Protein AF-A0AAP2N7P4-F1 (afdb_monomer)

Organism: Phocaeicola vulgatus (NCBI:txid821)

pLDDT: mean 73.34, std 26.52, range [20.22, 98.19]

Foldseek 3Di:
DPDPVVVLVVLLVVLQCCCCVPPVVPVPQQDGEDEAEDDPPDPCQLQWAWAFAPDPRRHTYTYHHDADPDSVLSSLLSNLSSQLSVCCCVQVNVPVVSLVLLLVLLVVLCVVPPVVVVDPSVLVSNVLSVLLSSLLSLLVVCVVPVVSSLVNLLVNCVSDDLQLLAFLLSCLSVLLSCLLNVHDSPSPDDPPVSNVLSNVLNCLCCVPHVRPPVCSSVNSNSSSNVSSVSVVVCVVCVVSHPDDPPPPPSPNHHDRPPPDDDDDDDDDDDDDDDDDDDDDDDDDDDDDDDDDDDDDDDDDDDDDDDDDDDDDDDDDDDDDDDDD

Sequence (324 aa):
MSIDIETYRLKAQEAIEYVFVKEYHNSLGIPMPIVKMLLPDDANYSTGQYYITIDKTWQIHLNFGKLPISYHEFQNEVKVLTRHEIEHYMCCPFDVITHFRMLKRIRDVYYKHFSHLGINIKYACGAISNQAADIIVDTKNYYRHSKETLKSEIDWIKIGANISACPRHCKLMFLTKEAIWKEDLGINETDPEFLKIVHQLADSFTKNGIEDKSSFLDKVEEYAEIFFKLYVEDQKNPQQSSQQGSQQQSGQQGSQQQSGQQGPQQQSGQQGSQQQSGQQGSQQQSGQQGPQQQSGQQGSQQQSGQQGSQQQSGQQGPQQQSGQ

Radius of gyration: 29.72 Å; Cα contacts (8 Å, |Δi|>4): 295; chains: 1; bounding box: 75×78×82 Å

Solvent-accessible surface area (backbone atoms only — not comparable to full-atom values): 20338 Å² total; per-residue (Å²): 132,84,79,62,62,66,60,53,51,52,43,41,49,56,24,46,52,46,45,41,64,74,74,41,68,81,59,81,87,67,58,76,68,46,77,42,80,49,49,90,86,41,95,45,17,80,67,30,52,56,45,56,45,84,63,99,68,53,42,36,36,42,32,42,24,74,75,64,93,46,68,69,59,42,27,51,49,42,34,47,54,49,51,46,60,51,28,44,56,69,64,51,43,63,44,72,64,55,44,50,49,42,38,47,42,37,47,51,52,35,62,76,76,47,55,90,69,73,67,65,53,86,64,49,31,56,54,57,48,47,45,53,46,46,46,39,36,50,50,56,46,27,77,75,39,43,73,61,40,52,51,48,51,35,52,49,52,67,58,47,68,70,56,64,55,44,41,66,45,75,37,45,53,57,51,24,44,28,58,65,69,74,49,89,64,80,54,80,84,79,57,66,70,60,51,51,52,34,46,53,51,26,49,61,48,45,70,78,42,61,78,40,72,88,51,46,60,58,48,40,37,53,50,44,52,53,38,52,53,38,45,57,51,43,69,73,42,50,86,75,34,76,68,77,72,87,57,76,81,86,74,84,61,59,78,66,70,80,79,74,89,81,83,80,86,84,84,87,82,85,87,84,82,91,86,83,89,84,82,90,82,84,90,84,83,89,81,91,84,86,81,89,84,86,91,85,84,90,87,80,90,86,89,87,84,83,87,83,85,92,82,90,83,94,84,87,88,83,89,86,86,88,89,134

Mean predicted aligned error: 14.67 Å

Secondary structure (DSSP, 8-state):
----HHHHHHHHHHHHHHIIIII-TT-TTPPPPEEEEPPTTSTTTTT-EEEEE-SSS-EEEEEE-SPPS-HHHHHHHHHHHHHHHHHHHHTS---HHHHHHHHHHHHHHIIIIIGGG---HHHHHHHHHHHHHHHHHHHHHHHHHHHHHHHHHHHHHHHSS-GGGS-HHHHHHHHHHHHHHTS--S-----HHHHHHHHHHHHHHHTT-TT-GGGHHHHHHHHHHHHHHHHHHHHH-HHHH-SSTTS-STTSS------PPP--------------------------------------------------------------

Structure (mmCIF, N/CA/C/O backbone):
data_AF-A0AAP2N7P4-F1
#
_entry.id   AF-A0AAP2N7P4-F1
#
loop_
_atom_site.group_PDB
_atom_site.id
_atom_site.type_symbol
_atom_site.label_atom_id
_atom_site.label_alt_id
_atom_site.label_comp_id
_atom_site.label_asym_id
_atom_site.label_entity_id
_atom_site.label_seq_id
_atom_site.pdbx_PDB_ins_code
_atom_site.Cartn_x
_atom_site.Cartn_y
_atom_site.Cartn_z
_atom_site.occupancy
_atom_site.B_iso_or_equiv
_atom_site.auth_seq_id
_atom_site.auth_comp_id
_atom_site.auth_asym_id
_atom_site.auth_atom_id
_atom_site.pdbx_PDB_model_num
ATOM 1 N N . MET A 1 1 ? -1.996 -9.503 33.125 1.00 50.19 1 MET A N 1
ATOM 2 C CA . MET A 1 1 ? -3.267 -8.797 32.866 1.00 50.19 1 MET A CA 1
ATOM 3 C C . MET A 1 1 ? -3.939 -9.502 31.709 1.00 50.19 1 MET A C 1
ATOM 5 O O . MET A 1 1 ? -3.286 -9.676 30.689 1.00 50.19 1 MET A O 1
ATOM 9 N N . SER A 1 2 ? -5.170 -9.980 31.882 1.00 66.06 2 SER A N 1
ATOM 10 C CA . SER A 1 2 ? -5.965 -10.473 30.756 1.00 66.06 2 SER A CA 1
ATOM 11 C C . SER A 1 2 ? -6.324 -9.282 29.871 1.00 66.06 2 SER A C 1
ATOM 13 O O . SER A 1 2 ? -6.860 -8.297 30.374 1.00 66.06 2 SER A O 1
ATOM 15 N N . ILE A 1 3 ? -5.985 -9.350 28.587 1.00 74.94 3 ILE A N 1
ATOM 16 C CA . ILE A 1 3 ? -6.403 -8.348 27.604 1.00 74.94 3 ILE A CA 1
ATOM 17 C C . ILE A 1 3 ? -7.929 -8.422 27.490 1.00 74.94 3 ILE A C 1
ATOM 19 O O . ILE A 1 3 ? -8.477 -9.506 27.291 1.00 74.94 3 ILE A O 1
ATOM 23 N N . ASP A 1 4 ? -8.613 -7.289 27.638 1.00 86.38 4 ASP A N 1
ATOM 24 C CA . ASP A 1 4 ? -10.068 -7.207 27.500 1.00 86.38 4 ASP A CA 1
ATOM 25 C C . ASP A 1 4 ? -10.462 -7.094 26.021 1.00 86.38 4 ASP A C 1
ATOM 27 O O . ASP A 1 4 ? -10.653 -6.008 25.472 1.00 86.38 4 ASP A O 1
ATOM 31 N N . ILE A 1 5 ? -10.537 -8.252 25.366 1.00 87.06 5 ILE A N 1
ATOM 32 C CA . ILE A 1 5 ? -10.828 -8.389 23.933 1.00 87.06 5 ILE A CA 1
ATOM 33 C C . ILE A 1 5 ? -12.161 -7.725 23.553 1.00 87.06 5 ILE A C 1
ATOM 35 O O . ILE A 1 5 ? -12.268 -7.158 22.463 1.00 87.06 5 ILE A O 1
ATOM 39 N N . GLU A 1 6 ? -13.165 -7.760 24.434 1.00 89.25 6 GLU A N 1
ATOM 40 C CA . GLU A 1 6 ? -14.474 -7.153 24.169 1.00 89.25 6 GLU A CA 1
ATOM 41 C C . GLU A 1 6 ? -14.371 -5.632 24.093 1.00 89.25 6 GLU A C 1
ATOM 43 O O . GLU A 1 6 ? -14.885 -5.024 23.151 1.00 89.25 6 GLU A O 1
ATOM 48 N N . THR A 1 7 ? -13.630 -5.014 25.017 1.00 91.88 7 THR A N 1
ATOM 49 C CA . THR A 1 7 ? -13.388 -3.569 24.966 1.00 91.88 7 THR A CA 1
ATOM 50 C C . THR A 1 7 ? -12.631 -3.173 23.698 1.00 91.88 7 THR A C 1
ATOM 52 O O . THR A 1 7 ? -13.022 -2.202 23.049 1.00 91.88 7 THR A O 1
ATOM 55 N N . TYR A 1 8 ? -11.613 -3.930 23.268 1.00 92.25 8 TYR A N 1
ATOM 56 C CA . TYR A 1 8 ? -10.954 -3.661 21.979 1.00 92.25 8 TYR A CA 1
ATOM 57 C C . TYR A 1 8 ? -11.926 -3.783 20.802 1.00 92.25 8 TYR A C 1
ATOM 59 O O . TYR A 1 8 ? -11.904 -2.943 19.905 1.00 92.25 8 TYR A O 1
ATOM 67 N N . ARG A 1 9 ? -12.824 -4.777 20.798 1.00 92.00 9 ARG A N 1
ATOM 68 C CA . ARG A 1 9 ? -13.816 -4.922 19.723 1.00 92.00 9 ARG A CA 1
ATOM 69 C C . ARG A 1 9 ? -14.757 -3.718 19.652 1.00 92.00 9 ARG A C 1
ATOM 71 O O . ARG A 1 9 ? -14.963 -3.187 18.563 1.00 92.00 9 ARG A O 1
ATOM 78 N N . LEU A 1 10 ? -15.266 -3.253 20.794 1.00 94.00 10 LEU A N 1
ATOM 79 C CA . LEU A 1 10 ? -16.107 -2.053 20.866 1.00 94.00 10 LEU A CA 1
ATOM 80 C C . LEU A 1 10 ? -15.348 -0.808 20.395 1.00 94.00 10 LEU A C 1
ATOM 82 O O . LEU A 1 10 ? -15.856 -0.033 19.589 1.00 94.00 10 LEU A O 1
ATOM 86 N N . LYS A 1 11 ? -14.095 -0.642 20.830 1.00 95.31 11 LYS A N 1
ATOM 87 C CA . LYS A 1 11 ? -13.252 0.488 20.421 1.00 95.31 11 LYS A CA 1
ATOM 88 C C . LYS A 1 11 ? -12.964 0.490 18.921 1.00 95.31 11 LYS A C 1
ATOM 90 O O . LYS A 1 11 ? -12.933 1.569 18.326 1.00 95.31 11 LYS A O 1
ATOM 95 N N . ALA A 1 12 ? -12.804 -0.686 18.310 1.00 95.06 12 ALA A N 1
ATOM 96 C CA . ALA A 1 12 ? -12.664 -0.815 16.864 1.00 95.06 12 ALA A CA 1
ATOM 97 C C . ALA A 1 12 ? -13.946 -0.394 16.132 1.00 95.06 12 ALA A C 1
ATOM 99 O O . ALA A 1 12 ? -13.875 0.371 15.175 1.00 95.06 12 ALA A O 1
ATOM 100 N N . GLN A 1 13 ? -15.114 -0.838 16.609 1.00 94.88 13 GLN A N 1
ATOM 101 C CA . GLN A 1 13 ? -16.409 -0.452 16.037 1.00 94.88 13 GLN A CA 1
ATOM 102 C C . GLN A 1 13 ? -16.635 1.062 16.117 1.00 94.88 13 GLN A C 1
ATOM 104 O O . GLN A 1 13 ? -16.909 1.681 15.095 1.00 94.88 13 GLN A O 1
ATOM 109 N N . GLU A 1 14 ? -16.408 1.678 17.283 1.00 95.88 14 GLU A N 1
ATOM 110 C CA . GLU A 1 14 ? -16.491 3.138 17.455 1.00 95.88 14 GLU A CA 1
ATOM 111 C C . GLU A 1 14 ? -15.578 3.890 16.468 1.00 95.88 14 GLU A C 1
ATOM 113 O O . GLU A 1 14 ? -15.956 4.921 15.908 1.00 95.88 14 GLU A O 1
ATOM 118 N N . ALA A 1 15 ? -14.357 3.388 16.254 1.00 95.94 15 ALA A N 1
ATOM 119 C CA . ALA A 1 15 ? -13.389 3.987 15.341 1.00 95.94 15 ALA A CA 1
ATOM 120 C C . ALA A 1 15 ? -13.823 3.868 13.870 1.00 95.94 15 ALA A C 1
ATOM 122 O O . ALA A 1 15 ? -13.727 4.846 13.129 1.00 95.94 15 ALA A O 1
ATOM 123 N N . ILE A 1 16 ? -14.337 2.704 13.464 1.00 94.94 16 ILE A N 1
ATOM 124 C CA . ILE A 1 16 ? -14.884 2.469 12.122 1.00 94.94 16 ILE A CA 1
ATOM 125 C C . ILE A 1 16 ? -16.088 3.379 11.871 1.00 94.94 16 ILE A C 1
ATOM 127 O O . ILE A 1 16 ? -16.123 4.098 10.872 1.00 94.94 16 ILE A O 1
ATOM 131 N N . GLU A 1 17 ? -17.053 3.396 12.792 1.00 93.88 17 GLU A N 1
ATOM 132 C CA . GLU A 1 17 ? -18.245 4.240 12.695 1.00 93.88 17 GLU A CA 1
ATOM 133 C C . GLU A 1 17 ? -17.873 5.717 12.593 1.00 93.88 17 GLU A C 1
ATOM 135 O O . GLU A 1 17 ? -18.434 6.440 11.769 1.00 93.88 17 GLU A O 1
ATOM 140 N N . TYR A 1 18 ? -16.884 6.166 13.371 1.00 94.81 18 TYR A N 1
ATOM 141 C CA . TYR A 1 18 ? -16.370 7.526 13.276 1.00 94.81 18 TYR A CA 1
ATOM 142 C C . TYR A 1 18 ? -15.882 7.852 11.858 1.00 94.81 18 TYR A C 1
ATOM 144 O O . TYR A 1 18 ? -16.286 8.878 11.310 1.00 94.81 18 TYR A O 1
ATOM 152 N N . VAL A 1 19 ? -15.059 6.992 11.245 1.00 93.75 19 VAL A N 1
ATOM 153 C CA . VAL A 1 19 ? -14.534 7.216 9.885 1.00 93.75 19 VAL A CA 1
ATOM 154 C C . VAL A 1 19 ? -15.679 7.304 8.876 1.00 93.75 19 VAL A C 1
ATOM 156 O O . VAL A 1 19 ? -15.781 8.286 8.139 1.00 93.75 19 VAL A O 1
ATOM 159 N N . PHE A 1 20 ? -16.602 6.342 8.885 1.00 91.69 20 PHE A N 1
ATOM 160 C CA . PHE A 1 20 ? -17.727 6.340 7.946 1.00 91.69 20 PHE A CA 1
ATOM 161 C C . PHE A 1 20 ? -18.655 7.544 8.141 1.00 91.69 20 PHE A C 1
ATOM 163 O O . PHE A 1 20 ?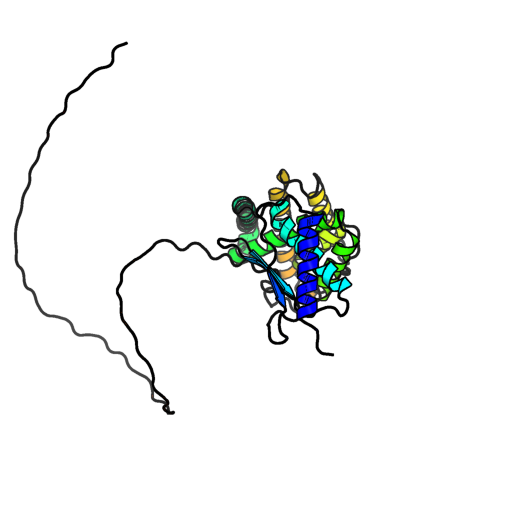 -19.009 8.208 7.173 1.00 91.69 20 PHE A O 1
ATOM 170 N N . VAL A 1 21 ? -19.025 7.877 9.377 1.00 90.50 21 VAL A N 1
ATOM 171 C CA . VAL A 1 21 ? -20.012 8.933 9.658 1.00 90.50 21 VAL A CA 1
ATOM 172 C C . VAL A 1 21 ? -19.420 10.337 9.555 1.00 90.50 21 VAL A C 1
ATOM 174 O O . VAL A 1 21 ? -20.131 11.272 9.193 1.00 90.50 21 VAL A O 1
ATOM 177 N N . LYS A 1 22 ? -18.147 10.536 9.910 1.00 91.38 22 LYS A N 1
ATOM 178 C CA . LYS A 1 22 ? -17.541 11.878 9.948 1.00 91.38 22 LYS A CA 1
ATOM 179 C C . LYS A 1 22 ? -16.740 12.208 8.702 1.00 91.38 22 LYS A C 1
ATOM 181 O O . LYS A 1 22 ? -16.737 13.365 8.291 1.00 91.38 22 LYS A O 1
ATOM 186 N N . GLU A 1 23 ? -16.095 11.223 8.089 1.00 90.75 23 GLU A N 1
ATOM 187 C CA . GLU A 1 23 ? -15.143 11.461 7.000 1.00 90.75 23 GLU A CA 1
ATOM 188 C C . GLU A 1 23 ? -15.672 10.980 5.644 1.00 90.75 23 GLU A C 1
ATOM 190 O O . GLU A 1 23 ? -15.373 11.610 4.631 1.00 90.75 23 GLU A O 1
ATOM 195 N N . TYR A 1 24 ? -16.508 9.933 5.628 1.00 87.19 24 TYR A N 1
ATOM 196 C CA . TYR A 1 24 ? -17.011 9.274 4.411 1.00 87.19 24 TYR A CA 1
ATOM 197 C C . TYR A 1 24 ? -18.546 9.154 4.371 1.00 87.19 24 TYR A C 1
ATOM 199 O O . TYR A 1 24 ? -19.100 8.207 3.818 1.00 87.19 24 TYR A O 1
ATOM 207 N N . HIS A 1 25 ? -19.253 10.140 4.931 1.00 76.19 25 HIS A N 1
ATOM 208 C CA . HIS A 1 25 ? -20.703 10.120 5.191 1.00 76.19 25 HIS A CA 1
ATOM 209 C C . HIS A 1 25 ? -21.612 9.872 3.971 1.00 76.19 25 HIS A C 1
ATOM 211 O O . HIS A 1 25 ? -22.779 9.536 4.148 1.00 76.19 25 HIS A O 1
ATOM 217 N N . ASN A 1 26 ? -21.092 10.002 2.746 1.00 73.19 26 ASN A N 1
ATOM 218 C CA . ASN A 1 26 ? -21.824 9.770 1.495 1.00 73.19 26 ASN A CA 1
ATOM 219 C C . ASN A 1 26 ? -21.300 8.569 0.685 1.00 73.19 26 ASN A C 1
ATOM 221 O O . ASN A 1 26 ? -21.686 8.398 -0.472 1.00 73.19 26 ASN A O 1
ATOM 225 N N . SER A 1 27 ? -20.429 7.737 1.257 1.00 76.38 27 SER A N 1
ATOM 226 C CA . SER A 1 27 ? -19.854 6.566 0.584 1.00 76.38 27 SER A CA 1
ATOM 227 C C . SER A 1 27 ? -20.824 5.379 0.579 1.00 76.38 27 SER A C 1
ATOM 229 O O . SER A 1 27 ? -20.591 4.344 1.203 1.00 76.38 27 SER A O 1
ATOM 231 N N . LEU A 1 28 ? -21.949 5.542 -0.122 1.00 67.31 28 LEU A N 1
ATOM 232 C CA . LEU A 1 28 ? -22.953 4.494 -0.299 1.00 67.31 28 LEU A CA 1
ATOM 233 C C . LEU A 1 28 ? -22.342 3.300 -1.049 1.00 67.31 28 LEU A C 1
ATOM 235 O O . LEU A 1 28 ? -21.831 3.450 -2.155 1.00 67.31 28 LEU A O 1
ATOM 239 N N . GLY A 1 29 ? -22.431 2.108 -0.454 1.00 77.12 29 GLY A N 1
ATOM 240 C CA . GLY A 1 29 ? -22.025 0.849 -1.087 1.00 77.12 29 GLY A CA 1
ATOM 241 C C . GLY A 1 29 ? -20.641 0.321 -0.702 1.00 77.12 29 GLY A C 1
ATOM 242 O O . GLY A 1 29 ? -20.309 -0.782 -1.126 1.00 77.12 29 GLY A O 1
ATOM 243 N N . ILE A 1 30 ? -19.863 1.038 0.118 1.00 83.75 30 ILE A N 1
ATOM 244 C CA . ILE A 1 30 ? -18.641 0.482 0.723 1.00 83.75 30 ILE A CA 1
ATOM 245 C C . ILE A 1 30 ? -19.040 -0.296 1.988 1.00 83.75 30 ILE A C 1
ATOM 247 O O . ILE A 1 30 ? -19.681 0.288 2.868 1.00 83.75 30 ILE A O 1
ATOM 251 N N . PRO A 1 31 ? -18.710 -1.594 2.105 1.00 86.50 31 PRO A N 1
ATOM 252 C CA . PRO A 1 31 ? -19.071 -2.370 3.283 1.00 86.50 31 PRO A CA 1
ATOM 253 C C . PRO A 1 31 ? -18.263 -1.925 4.501 1.00 86.50 31 PRO A C 1
ATOM 255 O O . PRO A 1 31 ? -17.073 -1.625 4.405 1.00 86.50 31 PRO A O 1
ATOM 258 N N . MET A 1 32 ? -18.903 -1.921 5.672 1.00 89.75 32 MET A N 1
ATOM 259 C CA . MET A 1 32 ? -18.182 -1.685 6.921 1.00 89.75 32 MET A CA 1
ATOM 260 C C . MET A 1 32 ? -17.187 -2.826 7.175 1.00 89.75 32 MET A C 1
ATOM 262 O O . MET A 1 32 ? -17.551 -3.990 6.985 1.00 89.75 32 MET A O 1
ATOM 266 N N . PRO A 1 33 ? -15.962 -2.529 7.636 1.00 91.31 33 PRO A N 1
ATOM 267 C CA . PRO A 1 33 ? -14.987 -3.550 7.981 1.00 91.31 33 PRO A CA 1
ATOM 268 C C . PRO A 1 33 ? -15.486 -4.555 9.020 1.00 91.31 33 PRO A C 1
ATOM 270 O O . PRO A 1 33 ? -16.053 -4.190 10.051 1.00 91.31 33 PRO A O 1
ATOM 273 N N . ILE A 1 34 ? -15.200 -5.834 8.779 1.00 91.31 34 ILE A N 1
ATOM 274 C CA . ILE A 1 34 ? -15.349 -6.893 9.777 1.00 91.31 34 ILE A CA 1
ATOM 275 C C . ILE A 1 34 ? -14.046 -6.984 10.563 1.00 91.31 34 ILE A C 1
ATOM 277 O O . ILE A 1 34 ? -12.985 -7.239 9.994 1.00 91.31 34 ILE A O 1
ATOM 281 N N . VAL A 1 35 ? -14.138 -6.812 11.880 1.00 91.75 35 VAL A N 1
ATOM 282 C CA . VAL A 1 35 ? -12.985 -6.859 12.782 1.00 91.75 35 VAL A CA 1
ATOM 283 C C . VAL A 1 35 ? -12.867 -8.236 13.425 1.00 91.75 35 VAL A C 1
ATOM 285 O O . VAL A 1 35 ? -13.802 -8.701 14.083 1.00 91.75 35 VAL A O 1
ATOM 288 N N . LYS A 1 36 ? -11.696 -8.866 13.298 1.00 91.31 36 LYS A N 1
ATOM 289 C CA . LYS A 1 36 ? -11.348 -10.097 14.019 1.00 91.31 36 LYS A CA 1
ATOM 290 C C . LYS A 1 36 ? -10.159 -9.832 14.938 1.00 91.31 36 LYS A C 1
ATOM 292 O O . LYS A 1 36 ? -9.163 -9.268 14.508 1.00 91.31 36 LYS A O 1
ATOM 297 N N . MET A 1 37 ? -10.243 -10.285 16.184 1.00 90.25 37 MET A N 1
ATOM 298 C CA . MET A 1 37 ? -9.084 -10.335 17.079 1.00 90.25 37 MET A CA 1
ATOM 299 C C . MET A 1 37 ? -8.466 -11.725 16.955 1.00 90.25 37 MET A C 1
ATOM 301 O O . MET A 1 37 ? -9.160 -12.721 17.173 1.00 90.25 37 MET A O 1
ATOM 305 N N . LEU A 1 38 ? -7.209 -11.788 16.529 1.00 87.00 38 LEU A N 1
ATOM 306 C CA . LEU A 1 38 ? -6.469 -13.031 16.362 1.00 87.00 38 LEU A CA 1
ATOM 307 C C . LEU A 1 38 ? -6.001 -13.552 17.720 1.00 87.00 38 LEU A C 1
ATOM 309 O O . LEU A 1 38 ? -5.678 -12.786 18.631 1.00 87.00 38 LEU A O 1
ATOM 313 N N . LEU A 1 39 ? -5.961 -14.870 17.841 1.00 86.38 39 LEU A N 1
ATOM 314 C CA . LEU A 1 39 ? -5.467 -15.561 19.020 1.00 86.38 39 LEU A CA 1
ATOM 315 C C . LEU A 1 39 ? -3.964 -15.853 18.879 1.00 86.38 39 LEU A C 1
ATOM 317 O O . LEU A 1 39 ? -3.459 -15.891 17.759 1.00 86.38 39 LEU A O 1
ATOM 321 N N . PRO A 1 40 ? -3.219 -16.064 19.982 1.00 84.44 40 PRO A N 1
ATOM 322 C CA . PRO A 1 40 ? -1.771 -16.304 19.931 1.00 84.44 40 PRO A CA 1
ATOM 323 C C . PRO A 1 40 ? -1.315 -17.484 19.059 1.00 84.44 40 PRO A C 1
ATOM 325 O O . PRO A 1 40 ? -0.152 -17.534 18.666 1.00 84.44 40 PRO A O 1
ATOM 328 N N . ASP A 1 41 ? -2.207 -18.435 18.794 1.00 86.00 41 ASP A N 1
ATOM 329 C CA . ASP A 1 41 ? -2.017 -19.606 17.939 1.00 86.00 41 ASP A CA 1
ATOM 330 C C . ASP A 1 41 ? -2.325 -19.350 16.453 1.00 86.00 41 ASP A C 1
ATOM 332 O O . ASP A 1 41 ? -1.961 -20.166 15.604 1.00 86.00 41 ASP A O 1
ATOM 336 N N . ASP A 1 42 ? -2.934 -18.212 16.105 1.00 85.06 42 ASP A N 1
ATOM 337 C CA . ASP A 1 42 ? -3.137 -17.817 14.713 1.00 85.06 42 ASP A CA 1
ATOM 338 C C . ASP A 1 42 ? -1.794 -17.452 14.049 1.00 85.06 42 ASP A C 1
ATOM 340 O O . ASP A 1 42 ? -0.990 -16.681 14.580 1.00 85.06 42 ASP A O 1
ATOM 344 N N . ALA A 1 43 ? -1.579 -17.928 12.818 1.00 81.50 43 ALA A N 1
ATOM 345 C CA . ALA A 1 43 ? -0.328 -17.729 12.071 1.00 81.50 43 ALA A CA 1
ATOM 346 C C . ALA A 1 43 ? 0.084 -16.250 11.910 1.00 81.50 43 ALA A C 1
ATOM 348 O O . ALA A 1 43 ? 1.271 -15.932 11.881 1.00 81.50 43 ALA A O 1
ATOM 349 N N . ASN A 1 44 ? -0.898 -15.347 11.843 1.00 82.19 44 ASN A N 1
ATOM 350 C CA . ASN A 1 44 ? -0.695 -13.909 11.655 1.00 82.19 44 ASN A CA 1
ATOM 351 C C . ASN A 1 44 ? -0.840 -13.108 12.961 1.00 82.19 44 ASN A C 1
ATOM 353 O O . ASN A 1 44 ? -0.963 -11.888 12.918 1.00 82.19 44 ASN A O 1
ATOM 357 N N . TYR A 1 45 ? -0.817 -13.750 14.137 1.00 82.88 45 TYR A N 1
ATOM 358 C CA . TYR A 1 45 ? -0.982 -13.057 15.422 1.00 82.88 45 TYR A CA 1
ATOM 359 C C . TYR A 1 45 ? 0.054 -11.951 15.657 1.00 82.88 45 TYR A C 1
ATOM 361 O O . TYR A 1 45 ? -0.238 -10.938 16.285 1.00 82.88 45 TYR A O 1
ATOM 369 N N . SER A 1 46 ? 1.281 -12.111 15.160 1.00 79.19 46 SER A N 1
ATOM 370 C CA . SER A 1 46 ? 2.314 -11.088 15.364 1.00 79.19 46 SER A CA 1
ATOM 371 C C . SER A 1 46 ? 2.149 -9.869 14.459 1.00 79.19 46 SER A C 1
ATOM 373 O O . SER A 1 46 ? 2.564 -8.790 14.867 1.00 79.19 46 SER A O 1
ATOM 375 N N . THR A 1 47 ? 1.557 -10.033 13.274 1.00 75.94 47 THR A N 1
ATOM 376 C CA . THR A 1 47 ? 1.534 -9.008 12.218 1.00 75.94 47 THR A CA 1
ATOM 377 C C . THR A 1 47 ? 0.148 -8.440 11.929 1.00 75.94 47 THR A C 1
ATOM 379 O O . THR A 1 47 ? 0.040 -7.388 11.311 1.00 75.94 47 THR A O 1
ATOM 382 N N . GLY A 1 48 ? -0.914 -9.132 12.347 1.00 82.12 48 GLY A N 1
ATOM 383 C CA . GLY A 1 48 ? -2.263 -8.871 11.856 1.00 82.12 48 GLY A CA 1
ATOM 384 C C . GLY A 1 48 ? -2.435 -9.276 10.388 1.00 82.12 48 GLY A C 1
ATOM 385 O O . GLY A 1 48 ? -1.525 -9.820 9.753 1.00 82.12 48 GLY A O 1
ATOM 386 N N . GLN A 1 49 ? -3.634 -9.048 9.856 1.00 81.94 49 GLN A N 1
ATOM 387 C CA . GLN A 1 49 ? -3.958 -9.252 8.446 1.00 81.94 49 GLN A CA 1
ATOM 388 C C . GLN A 1 49 ? -5.105 -8.324 8.024 1.00 81.94 49 GLN A C 1
ATOM 390 O O . GLN A 1 49 ? -6.211 -8.421 8.554 1.00 81.94 49 GLN A O 1
ATOM 395 N N . TYR A 1 50 ? -4.855 -7.476 7.031 1.00 83.88 50 TYR A N 1
ATOM 396 C CA . TYR A 1 50 ? -5.811 -6.492 6.516 1.00 83.88 50 TYR A CA 1
ATOM 397 C C . TYR A 1 50 ? -5.988 -6.742 5.019 1.00 83.88 50 TYR A C 1
ATOM 399 O O . TYR A 1 50 ? -4.992 -6.889 4.305 1.00 83.88 50 TYR A O 1
ATOM 407 N N . TYR A 1 51 ? -7.224 -6.981 4.579 1.00 77.56 51 TYR A N 1
ATOM 408 C CA . TYR A 1 51 ? -7.500 -7.344 3.188 1.00 77.56 51 TYR A CA 1
ATOM 409 C C . TYR A 1 51 ? -8.973 -7.196 2.810 1.00 77.56 51 TYR A C 1
ATOM 411 O O . TYR A 1 51 ? -9.871 -7.219 3.653 1.00 77.56 51 TYR A O 1
ATOM 419 N N . ILE A 1 52 ? -9.209 -7.159 1.501 1.00 78.62 52 ILE A N 1
ATOM 420 C CA . ILE A 1 52 ? -10.531 -7.192 0.881 1.00 78.62 52 ILE A CA 1
ATOM 421 C C . ILE A 1 52 ? -10.758 -8.559 0.232 1.00 78.62 52 ILE A C 1
ATOM 423 O O . ILE A 1 52 ? -9.918 -9.050 -0.528 1.00 78.62 52 ILE A O 1
ATOM 427 N N . THR A 1 53 ? -11.911 -9.176 0.493 1.00 78.44 53 THR A N 1
ATOM 428 C CA . THR A 1 53 ? -12.337 -10.385 -0.224 1.00 78.44 53 THR A CA 1
ATOM 429 C C . THR A 1 53 ? -13.027 -10.013 -1.529 1.00 78.44 53 THR A C 1
ATOM 431 O O . THR A 1 53 ? -14.061 -9.359 -1.536 1.00 78.44 53 THR A O 1
ATOM 434 N N . ILE A 1 54 ? -12.481 -10.458 -2.662 1.00 66.19 54 ILE A N 1
ATOM 435 C CA . ILE A 1 54 ? -13.090 -10.242 -3.982 1.00 66.19 54 ILE A CA 1
ATOM 436 C C . ILE A 1 54 ? -14.105 -11.363 -4.239 1.00 66.19 54 ILE A C 1
ATOM 438 O O . ILE A 1 54 ? -13.854 -12.293 -5.004 1.00 66.19 54 ILE A O 1
ATOM 442 N N . ASP A 1 55 ? -15.237 -11.314 -3.540 1.00 67.31 55 ASP A N 1
ATOM 443 C CA . ASP A 1 55 ? -16.371 -12.213 -3.759 1.00 67.31 55 ASP A CA 1
ATOM 444 C C . ASP A 1 55 ? -17.639 -11.429 -4.158 1.00 67.31 55 ASP A C 1
ATOM 446 O O . ASP A 1 55 ? -17.559 -10.413 -4.850 1.00 67.31 55 ASP A O 1
ATOM 450 N N . LYS A 1 56 ? -18.834 -11.899 -3.781 1.00 58.47 56 LYS A N 1
ATOM 451 C CA . LYS A 1 56 ? -20.092 -11.188 -4.059 1.00 58.47 56 LYS A CA 1
ATOM 452 C C . LYS A 1 56 ? -20.239 -9.875 -3.283 1.00 58.47 56 LYS A C 1
ATOM 454 O O . LYS A 1 56 ? -21.085 -9.071 -3.659 1.00 58.47 56 LYS A O 1
ATOM 459 N N . THR A 1 57 ? -19.483 -9.686 -2.204 1.00 64.88 57 THR A N 1
ATOM 460 C CA . THR A 1 57 ? -19.714 -8.618 -1.222 1.00 64.88 57 THR A CA 1
ATOM 461 C C . THR A 1 57 ? -18.574 -7.624 -1.093 1.00 64.88 57 THR A C 1
ATOM 463 O O . THR A 1 57 ? -18.815 -6.549 -0.552 1.00 64.88 57 THR A O 1
ATOM 466 N N . TRP A 1 58 ? -17.383 -7.933 -1.626 1.00 74.94 58 TRP A N 1
ATOM 467 C CA . TRP A 1 58 ? -16.227 -7.032 -1.554 1.00 74.94 58 TRP A CA 1
ATOM 468 C C . TRP A 1 58 ? -15.955 -6.615 -0.107 1.00 74.94 58 TRP A C 1
ATOM 470 O O . TRP A 1 58 ? -15.912 -5.443 0.233 1.00 74.94 58 TRP A O 1
ATOM 480 N N . GLN A 1 59 ? -15.877 -7.589 0.796 1.00 87.56 59 GLN A N 1
ATOM 481 C CA . GLN A 1 59 ? -15.877 -7.315 2.228 1.00 87.56 59 GLN A CA 1
ATOM 482 C C . GLN A 1 59 ? -14.475 -6.925 2.711 1.00 87.56 59 GLN A C 1
ATOM 484 O O . GLN A 1 59 ? -13.499 -7.622 2.434 1.00 87.56 59 GLN A O 1
ATOM 489 N N . ILE A 1 60 ? -14.381 -5.832 3.474 1.00 88.19 60 ILE A N 1
ATOM 490 C CA . ILE A 1 60 ? -13.152 -5.413 4.164 1.00 88.19 60 ILE A CA 1
ATOM 491 C C . ILE A 1 60 ? -12.992 -6.239 5.446 1.00 88.19 60 ILE A C 1
ATOM 493 O O . ILE A 1 60 ? -13.933 -6.335 6.242 1.00 88.19 60 ILE A O 1
ATOM 497 N N . HIS A 1 61 ? -11.806 -6.800 5.667 1.00 89.81 61 HIS A N 1
ATOM 498 C CA . HIS A 1 61 ? -11.443 -7.552 6.865 1.00 89.81 61 HIS A CA 1
ATOM 499 C C . HIS A 1 61 ? -10.259 -6.895 7.568 1.00 89.81 61 HIS A C 1
ATOM 501 O O . HIS A 1 61 ? -9.197 -6.727 6.971 1.00 89.81 61 HIS A O 1
ATOM 507 N N . LEU A 1 62 ? -10.434 -6.577 8.854 1.00 90.88 62 LEU A N 1
ATOM 508 C CA . LEU A 1 62 ? -9.376 -6.064 9.717 1.00 90.88 62 LEU A CA 1
ATOM 509 C C . LEU A 1 62 ? -9.088 -7.062 10.839 1.00 90.88 62 LEU A C 1
ATOM 511 O O . LEU A 1 62 ? -9.797 -7.107 11.849 1.00 90.88 62 LEU A O 1
ATOM 515 N N . ASN A 1 63 ? -8.060 -7.888 10.655 1.00 89.62 63 ASN A N 1
ATOM 516 C CA . ASN A 1 63 ? -7.674 -8.897 11.632 1.00 89.62 63 ASN A CA 1
ATOM 517 C C . ASN A 1 63 ? -6.501 -8.386 12.471 1.00 89.62 63 ASN A C 1
ATOM 519 O O . ASN A 1 63 ? -5.361 -8.370 12.008 1.00 89.62 63 ASN A O 1
ATOM 523 N N . PHE A 1 64 ? -6.770 -8.004 13.714 1.00 88.62 64 PHE A N 1
ATOM 524 C CA . PHE A 1 64 ? -5.757 -7.485 14.624 1.00 88.62 64 PHE A CA 1
ATOM 525 C C . PHE A 1 64 ? -5.088 -8.612 15.400 1.00 88.62 64 PHE A C 1
ATOM 527 O O . PHE A 1 64 ? -5.754 -9.475 15.968 1.00 88.62 64 PHE A O 1
ATOM 534 N N . GLY A 1 65 ? -3.760 -8.588 15.403 1.00 86.75 65 GLY A N 1
ATOM 535 C CA . GLY A 1 65 ? -2.909 -9.509 16.142 1.00 86.75 65 GLY A CA 1
ATOM 536 C C . GLY A 1 65 ? -2.600 -9.013 17.553 1.00 86.75 65 GLY A C 1
ATOM 537 O O . GLY A 1 65 ? -3.492 -8.836 18.381 1.00 86.75 65 GLY A O 1
ATOM 538 N N . LYS A 1 66 ? -1.316 -8.765 17.827 1.00 85.06 66 LYS A N 1
ATOM 539 C CA . LYS A 1 66 ? -0.853 -8.113 19.057 1.00 85.06 66 LYS A CA 1
ATOM 540 C C . LYS A 1 66 ? -1.480 -6.725 19.192 1.00 85.06 66 LYS A C 1
ATOM 542 O O . LYS A 1 66 ? -1.212 -5.837 18.393 1.00 85.06 66 LYS A O 1
ATOM 547 N N . LEU A 1 67 ? -2.278 -6.548 20.239 1.00 85.06 67 LEU A N 1
ATOM 548 C CA . LEU A 1 67 ? -2.985 -5.299 20.508 1.00 85.06 67 LEU A CA 1
ATOM 549 C C . LEU A 1 67 ? -2.103 -4.331 21.318 1.00 85.06 67 LEU A C 1
ATOM 551 O O . LEU A 1 67 ? -1.441 -4.766 22.269 1.00 85.06 67 LEU A O 1
ATOM 555 N N . PRO A 1 68 ? -2.093 -3.025 20.990 1.00 83.62 68 PRO A N 1
ATOM 556 C CA . PRO A 1 68 ? -1.338 -2.032 21.746 1.00 83.62 68 PRO A CA 1
ATOM 557 C C . PRO A 1 68 ? -2.000 -1.787 23.101 1.00 83.62 68 PRO A C 1
ATOM 559 O O . PRO A 1 68 ? -3.219 -1.856 23.224 1.00 83.62 68 PRO A O 1
ATOM 562 N N . ILE A 1 69 ? -1.214 -1.449 24.125 1.00 84.50 69 ILE A N 1
ATOM 563 C CA . ILE A 1 69 ? -1.711 -1.273 25.505 1.00 84.50 69 ILE A CA 1
ATOM 564 C C . ILE A 1 69 ? -2.725 -0.119 25.601 1.00 84.50 69 ILE A C 1
ATOM 566 O O . ILE A 1 69 ? -3.656 -0.165 26.402 1.00 84.50 69 ILE A O 1
ATOM 570 N N . SER A 1 70 ? -2.551 0.925 24.790 1.00 90.81 70 SER A N 1
ATOM 571 C CA . SER A 1 70 ? -3.428 2.092 24.785 1.00 90.81 70 SER A CA 1
ATOM 572 C C . SER A 1 70 ? -4.613 1.900 23.841 1.00 90.81 70 SER A C 1
ATOM 574 O O . SER A 1 70 ? -4.443 1.779 22.628 1.00 90.81 70 SER A O 1
ATOM 576 N N . TYR A 1 71 ? -5.832 1.992 24.380 1.00 92.12 71 TYR A N 1
ATOM 577 C CA . TYR A 1 71 ? -7.049 2.020 23.563 1.00 92.12 71 TYR A CA 1
ATOM 578 C C . TYR A 1 71 ? -7.076 3.196 22.586 1.00 92.12 71 TYR A C 1
ATOM 580 O O . TYR A 1 71 ? -7.597 3.059 21.486 1.00 92.12 71 TYR A O 1
ATOM 588 N N . HIS A 1 72 ? -6.503 4.343 22.958 1.00 91.06 72 HIS A N 1
ATOM 589 C CA . HIS A 1 72 ? -6.445 5.495 22.062 1.00 91.06 72 HIS A CA 1
ATOM 590 C C . HIS A 1 72 ? -5.542 5.219 20.854 1.00 91.06 72 HIS A C 1
ATOM 592 O O . HIS A 1 72 ? -5.904 5.544 19.727 1.00 91.06 72 HIS A O 1
ATOM 598 N N . GLU A 1 73 ? -4.390 4.582 21.080 1.00 90.38 73 GLU A N 1
ATOM 599 C CA . GLU A 1 73 ? -3.494 4.193 19.989 1.00 90.38 73 GLU A CA 1
ATOM 600 C C . GLU A 1 73 ? -4.147 3.154 19.083 1.00 90.38 73 GLU A C 1
ATOM 602 O O . GLU A 1 73 ? -4.129 3.328 17.868 1.00 90.38 73 GLU A O 1
ATOM 607 N N . PHE A 1 74 ? -4.809 2.157 19.674 1.00 92.25 74 PHE A N 1
ATOM 608 C CA . PHE A 1 74 ? -5.577 1.166 18.928 1.00 92.25 74 PHE A CA 1
ATOM 609 C C . PHE A 1 74 ? -6.665 1.805 18.055 1.00 92.25 74 PHE A C 1
ATOM 611 O O . PHE A 1 74 ? -6.785 1.491 16.877 1.00 92.25 74 PHE A O 1
ATOM 618 N N . GLN A 1 75 ? -7.454 2.736 18.601 1.00 94.06 75 GLN A N 1
ATOM 619 C CA . GLN A 1 75 ? -8.497 3.412 17.825 1.00 94.06 75 GLN A CA 1
ATOM 620 C C . GLN A 1 75 ? -7.923 4.216 16.660 1.00 94.06 75 GLN A C 1
ATOM 622 O O . GLN A 1 75 ? -8.543 4.262 15.600 1.00 94.06 75 GLN A O 1
ATOM 627 N N . ASN A 1 76 ? -6.761 4.848 16.831 1.00 93.25 76 ASN A N 1
ATOM 628 C CA . ASN A 1 76 ? -6.119 5.582 15.742 1.00 93.25 76 ASN A CA 1
ATOM 629 C C . ASN A 1 76 ? -5.599 4.627 14.657 1.00 93.25 76 ASN A C 1
ATOM 631 O O . ASN A 1 76 ? -5.808 4.901 13.480 1.00 93.25 76 ASN A O 1
ATOM 635 N N . GLU A 1 77 ? -5.019 3.485 15.034 1.00 91.62 77 GLU A N 1
ATOM 636 C CA . GLU A 1 77 ? -4.622 2.432 14.088 1.00 91.62 77 GLU A CA 1
ATOM 637 C C . GLU A 1 77 ? -5.832 1.911 13.295 1.00 91.62 77 GLU A C 1
ATOM 639 O O . GLU A 1 77 ? -5.810 1.893 12.065 1.00 91.62 77 GLU A O 1
ATOM 644 N N . VAL A 1 78 ? -6.943 1.600 13.976 1.00 93.94 78 VAL A N 1
ATOM 645 C CA . VAL A 1 78 ? -8.191 1.173 13.322 1.00 93.94 78 VAL A CA 1
ATOM 646 C C . VA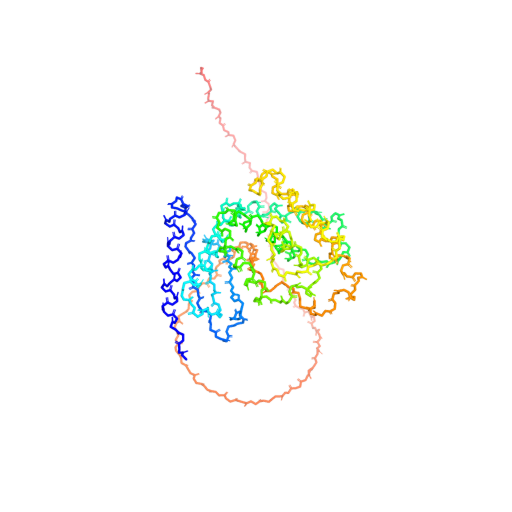L A 1 78 ? -8.690 2.228 12.334 1.00 93.94 78 VAL A C 1
ATOM 648 O O . VAL A 1 78 ? -9.104 1.873 11.230 1.00 93.94 78 VAL A O 1
ATOM 651 N N . LYS A 1 79 ? -8.646 3.522 12.687 1.00 95.06 79 LYS A N 1
ATOM 652 C CA . LYS A 1 79 ? -9.045 4.603 11.770 1.00 95.06 79 LYS A CA 1
ATOM 653 C C . LYS A 1 79 ? -8.156 4.645 10.533 1.00 95.06 79 LYS A C 1
ATOM 655 O O . LYS A 1 79 ? -8.685 4.747 9.430 1.00 95.06 79 LYS A O 1
ATOM 660 N N . VAL A 1 80 ? -6.834 4.565 10.699 1.00 93.50 80 VAL A N 1
ATOM 661 C CA . VAL A 1 80 ? -5.887 4.604 9.574 1.00 93.50 80 VAL A CA 1
ATOM 662 C C . VAL A 1 80 ? -6.119 3.428 8.630 1.00 93.50 80 VAL A C 1
ATOM 664 O O . VAL A 1 80 ? -6.301 3.650 7.436 1.00 93.50 80 VAL A O 1
ATOM 667 N N . LEU A 1 81 ? -6.219 2.208 9.161 1.00 91.88 81 LEU A N 1
ATOM 668 C CA . LEU A 1 81 ? -6.481 1.011 8.358 1.00 91.88 81 LEU A CA 1
ATOM 669 C C . LEU A 1 81 ? -7.847 1.075 7.670 1.00 91.88 81 LEU A C 1
ATOM 671 O O . LEU A 1 81 ? -7.972 0.755 6.494 1.00 91.88 81 LEU A O 1
ATOM 675 N N . THR A 1 82 ? -8.875 1.564 8.365 1.00 92.38 82 THR A N 1
ATOM 676 C CA . THR A 1 82 ? -10.206 1.742 7.768 1.00 92.38 82 THR A CA 1
ATOM 677 C C . THR A 1 82 ? -10.160 2.724 6.596 1.00 92.38 82 THR A C 1
ATOM 679 O O . THR A 1 82 ? -10.718 2.439 5.540 1.00 92.38 82 THR A O 1
ATOM 682 N N . ARG A 1 83 ? -9.468 3.863 6.741 1.00 93.44 83 ARG A N 1
ATOM 683 C CA . ARG A 1 83 ? -9.280 4.835 5.649 1.00 93.44 83 ARG A CA 1
ATOM 684 C C . ARG A 1 83 ? -8.492 4.237 4.484 1.00 93.44 83 ARG A C 1
ATOM 686 O O . ARG A 1 83 ? -8.862 4.480 3.342 1.00 93.44 83 ARG A O 1
ATOM 693 N N . HIS A 1 84 ? -7.437 3.471 4.762 1.00 91.56 84 HIS A N 1
ATOM 694 C CA . HIS A 1 84 ? -6.636 2.785 3.743 1.00 91.56 84 HIS A CA 1
ATOM 695 C C . HIS A 1 84 ? -7.518 1.881 2.875 1.00 91.56 84 HIS A C 1
ATOM 697 O O . HIS A 1 84 ? -7.601 2.071 1.663 1.00 91.56 84 HIS A O 1
ATOM 703 N N . GLU A 1 85 ? -8.270 0.979 3.504 1.00 87.94 85 GLU A N 1
ATOM 704 C CA . GLU A 1 85 ? -9.135 0.044 2.782 1.00 87.94 85 GLU A CA 1
ATOM 705 C C . GLU A 1 85 ? -10.272 0.759 2.037 1.00 87.94 85 GLU A C 1
ATOM 707 O O . GLU A 1 85 ? -10.581 0.392 0.910 1.00 87.94 85 GLU A O 1
ATOM 712 N N . ILE A 1 86 ? -10.868 1.819 2.604 1.00 88.00 86 ILE A N 1
ATOM 713 C CA . ILE A 1 86 ? -11.880 2.640 1.909 1.00 88.00 86 ILE A CA 1
ATOM 714 C C . ILE A 1 86 ? -11.290 3.327 0.668 1.00 88.00 86 ILE A C 1
ATOM 716 O O . ILE A 1 86 ? -11.939 3.395 -0.377 1.00 88.00 86 ILE A O 1
ATOM 720 N N . GLU A 1 87 ? -10.072 3.854 0.749 1.00 87.25 87 GLU A N 1
ATOM 721 C CA . GLU A 1 87 ? -9.452 4.576 -0.364 1.00 87.25 87 GLU A CA 1
ATOM 722 C C . GLU A 1 87 ? -9.000 3.642 -1.502 1.00 87.25 87 GLU A C 1
ATOM 724 O O . GLU A 1 87 ? -8.959 4.083 -2.655 1.00 87.25 87 GLU A O 1
ATOM 729 N N . HIS A 1 88 ? -8.807 2.345 -1.231 1.00 84.06 88 HIS A N 1
ATOM 730 C CA . HIS A 1 88 ? -8.739 1.295 -2.263 1.00 84.06 88 HIS A CA 1
ATOM 731 C C . HIS A 1 88 ? -10.069 1.073 -3.011 1.00 84.06 88 HIS A C 1
ATOM 733 O O . HIS A 1 88 ? -10.080 0.471 -4.081 1.00 84.06 88 HIS A O 1
ATOM 739 N N . TYR A 1 89 ? -11.203 1.575 -2.512 1.00 79.94 89 TYR A N 1
ATOM 740 C CA . TYR A 1 89 ? -12.442 1.659 -3.303 1.00 79.94 89 TYR A CA 1
ATOM 741 C C . TYR A 1 89 ? -12.548 2.980 -4.065 1.00 79.94 89 TYR A C 1
ATOM 743 O O . TYR A 1 89 ? -13.020 3.016 -5.202 1.00 79.94 89 TYR A O 1
ATOM 751 N N . MET A 1 90 ? -12.170 4.089 -3.425 1.00 79.19 90 MET A N 1
ATOM 752 C CA . MET A 1 90 ? -12.504 5.434 -3.906 1.00 79.19 90 MET A CA 1
ATOM 753 C C . MET A 1 90 ? -11.437 6.056 -4.815 1.00 79.19 90 MET A C 1
ATOM 755 O O . MET A 1 90 ? -11.759 6.640 -5.864 1.00 79.19 90 MET A O 1
ATOM 759 N N . CYS A 1 91 ? -10.173 5.981 -4.392 1.00 72.06 91 CYS A N 1
ATOM 760 C CA . CYS A 1 91 ? -9.052 6.675 -5.015 1.00 72.06 91 CYS A CA 1
ATOM 761 C C . CYS A 1 91 ? -8.462 5.850 -6.144 1.00 72.06 91 CYS A C 1
ATOM 763 O O . CYS A 1 91 ? -8.587 6.234 -7.307 1.00 72.06 91 CYS A O 1
ATOM 765 N N . CYS A 1 92 ? -7.867 4.709 -5.806 1.00 64.25 92 CYS A N 1
ATOM 766 C CA . CYS A 1 92 ? -7.577 3.675 -6.778 1.00 64.25 92 CYS A CA 1
ATOM 767 C C . CYS A 1 92 ? -8.869 2.886 -6.893 1.00 64.25 92 CYS A C 1
ATOM 769 O O . CYS A 1 92 ? -9.185 2.187 -5.942 1.00 64.25 92 CYS A O 1
ATOM 771 N N . PRO A 1 93 ? -9.684 3.022 -7.953 1.00 54.00 93 PRO A N 1
ATOM 772 C CA . PRO A 1 93 ? -10.816 2.140 -8.045 1.00 54.00 93 PRO A CA 1
ATOM 773 C C . PRO A 1 93 ? -10.219 0.757 -8.282 1.00 54.00 93 PRO A C 1
ATOM 775 O O . PRO A 1 93 ? -9.870 0.407 -9.409 1.00 54.00 93 PRO A O 1
ATOM 778 N N . PHE A 1 94 ? -10.195 -0.080 -7.253 1.00 59.56 94 PHE A N 1
ATOM 779 C CA . PHE A 1 94 ? -10.361 -1.508 -7.465 1.00 59.56 94 PHE A CA 1
ATOM 780 C C . PHE A 1 94 ? -11.782 -1.777 -7.995 1.00 59.56 94 PHE A C 1
ATOM 782 O O . PHE A 1 94 ? -12.434 -2.739 -7.622 1.00 59.56 94 PHE A O 1
ATOM 789 N N . ASP A 1 95 ? -12.288 -0.970 -8.934 1.00 64.44 95 ASP A N 1
ATOM 790 C CA . ASP A 1 95 ? -13.216 -1.529 -9.884 1.00 64.44 95 ASP A CA 1
ATOM 791 C C . ASP A 1 95 ? -12.440 -2.637 -10.613 1.00 64.44 95 ASP A C 1
ATOM 793 O O . ASP A 1 95 ? -11.254 -2.514 -10.948 1.00 64.44 95 ASP A O 1
ATOM 797 N N . VAL A 1 96 ? -13.110 -3.768 -10.795 1.00 67.81 96 VAL A N 1
ATOM 798 C CA . VAL A 1 96 ? -12.534 -4.975 -11.390 1.00 67.81 96 VAL A CA 1
ATOM 799 C C . VAL A 1 96 ? -11.777 -4.667 -12.687 1.00 67.81 96 VAL A C 1
ATOM 801 O O . VAL A 1 96 ? -10.760 -5.290 -12.985 1.00 67.81 96 VAL A O 1
ATOM 804 N N . ILE A 1 97 ? -12.252 -3.688 -13.459 1.00 80.38 97 ILE A N 1
ATOM 805 C CA . ILE A 1 97 ? -11.725 -3.349 -14.776 1.00 80.38 97 ILE A CA 1
ATOM 806 C C . ILE A 1 97 ? -10.386 -2.620 -14.647 1.00 80.38 97 ILE A C 1
ATOM 808 O O . ILE A 1 97 ? -9.431 -2.990 -15.332 1.00 80.38 97 ILE A O 1
ATOM 812 N N . THR A 1 98 ? -10.292 -1.604 -13.794 1.00 81.31 98 THR A N 1
ATOM 813 C CA . THR A 1 98 ? -9.067 -0.830 -13.574 1.00 81.31 98 THR A CA 1
ATOM 814 C C . THR A 1 98 ? -7.983 -1.706 -12.959 1.00 81.31 98 THR A C 1
ATOM 816 O O . THR A 1 98 ? -6.872 -1.736 -13.491 1.00 81.31 98 THR A O 1
ATOM 819 N N . HIS A 1 99 ? -8.319 -2.528 -11.959 1.00 82.88 99 HIS A N 1
ATOM 820 C CA . HIS A 1 99 ? -7.377 -3.506 -11.416 1.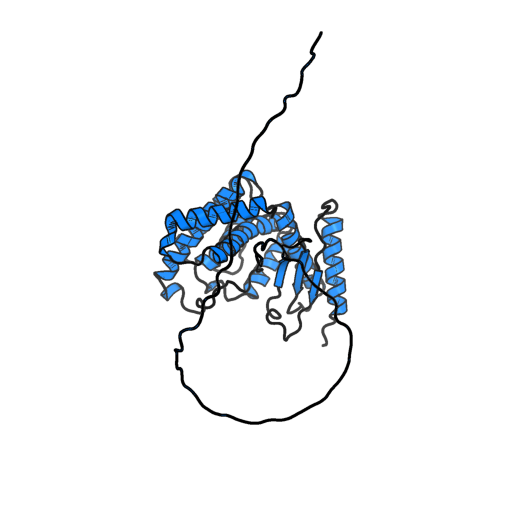00 82.88 99 HIS A CA 1
ATOM 821 C C . HIS A 1 99 ? -6.876 -4.476 -12.502 1.00 82.88 99 HIS A C 1
ATOM 823 O O . HIS A 1 99 ? -5.670 -4.647 -12.681 1.00 82.88 99 HIS A O 1
ATOM 829 N N . PHE A 1 100 ? -7.762 -5.049 -13.328 1.00 86.75 100 PHE A N 1
ATOM 830 C CA . PHE A 1 100 ? -7.324 -5.907 -14.437 1.00 86.75 100 PHE A CA 1
ATOM 831 C C . PHE A 1 100 ? -6.465 -5.176 -15.475 1.00 86.75 100 PHE A C 1
ATOM 833 O O . PHE A 1 100 ? -5.558 -5.786 -16.048 1.00 86.75 100 PHE A O 1
ATOM 840 N N . ARG A 1 101 ? -6.709 -3.884 -15.721 1.00 90.69 101 ARG A N 1
ATOM 841 C CA . ARG A 1 101 ? -5.857 -3.062 -16.594 1.00 90.69 101 ARG A CA 1
ATOM 842 C C . ARG A 1 101 ? -4.463 -2.876 -15.999 1.00 90.69 101 ARG A C 1
ATOM 844 O O . ARG A 1 101 ? -3.498 -3.013 -16.747 1.00 90.69 101 ARG A O 1
ATOM 851 N N . MET A 1 102 ? -4.349 -2.646 -14.691 1.00 90.38 102 MET A N 1
ATOM 852 C CA . MET A 1 102 ? -3.061 -2.590 -13.987 1.00 90.38 102 MET A CA 1
ATOM 853 C C . MET A 1 102 ? -2.317 -3.925 -14.104 1.00 90.38 102 MET A C 1
ATOM 855 O O . MET A 1 102 ? -1.177 -3.960 -14.565 1.00 90.38 102 MET A O 1
ATOM 859 N N . LEU A 1 103 ? -2.989 -5.046 -13.808 1.00 91.25 103 LEU A N 1
ATOM 860 C CA . LEU A 1 103 ? -2.395 -6.380 -13.951 1.00 91.25 103 LEU A CA 1
ATOM 861 C C . LEU A 1 103 ? -1.929 -6.653 -15.382 1.00 91.25 103 LEU A C 1
ATOM 863 O O . LEU A 1 103 ? -0.855 -7.219 -15.592 1.00 91.25 103 LEU A O 1
ATOM 867 N N . LYS A 1 104 ? -2.726 -6.250 -16.379 1.00 93.56 104 LYS A N 1
ATOM 868 C CA . LYS A 1 104 ? -2.348 -6.364 -17.787 1.00 93.56 104 LYS A CA 1
ATOM 869 C C . LYS A 1 104 ? -1.082 -5.559 -18.083 1.00 93.56 104 LYS A C 1
ATOM 871 O O . LYS A 1 104 ? -0.171 -6.118 -18.677 1.00 93.56 104 LYS A O 1
ATOM 876 N N . ARG A 1 105 ? -0.997 -4.301 -17.642 1.00 95.00 105 ARG A N 1
ATOM 877 C CA . ARG A 1 105 ? 0.178 -3.439 -17.864 1.00 95.00 105 ARG A CA 1
ATOM 878 C C . ARG A 1 105 ? 1.453 -4.051 -17.303 1.00 95.00 105 ARG A C 1
ATOM 880 O O . ARG A 1 105 ? 2.436 -4.178 -18.023 1.00 95.00 105 ARG A O 1
ATOM 887 N N . ILE A 1 106 ? 1.396 -4.539 -16.066 1.00 94.94 106 ILE A N 1
ATOM 888 C CA . ILE A 1 106 ? 2.530 -5.206 -15.411 1.00 94.94 106 ILE A CA 1
ATOM 889 C C . ILE A 1 106 ? 2.960 -6.453 -16.197 1.00 94.94 106 ILE A C 1
ATOM 891 O O . ILE A 1 106 ? 4.150 -6.692 -16.405 1.00 94.94 106 ILE A O 1
ATOM 895 N N . ARG A 1 107 ? 1.995 -7.255 -16.666 1.00 94.81 107 ARG A N 1
ATOM 896 C CA . ARG A 1 107 ? 2.276 -8.437 -17.493 1.00 94.81 107 ARG A CA 1
ATOM 897 C C . ARG A 1 107 ? 2.882 -8.063 -18.842 1.00 94.81 107 ARG A C 1
ATOM 899 O O . ARG A 1 107 ? 3.812 -8.740 -19.269 1.00 94.81 107 ARG A O 1
ATOM 906 N N . ASP A 1 108 ? 2.381 -7.018 -19.493 1.00 95.94 108 ASP A N 1
ATOM 907 C CA . ASP A 1 108 ? 2.889 -6.545 -20.781 1.00 95.94 108 ASP A CA 1
ATOM 908 C C . ASP A 1 108 ? 4.353 -6.083 -20.641 1.00 95.94 108 ASP A C 1
ATOM 910 O O . ASP A 1 108 ? 5.203 -6.527 -21.416 1.00 95.94 108 ASP A O 1
ATOM 914 N N . VAL A 1 109 ? 4.681 -5.308 -19.595 1.00 95.94 109 VAL A N 1
ATOM 915 C CA . VAL A 1 109 ? 6.068 -4.939 -19.239 1.00 95.94 109 VAL A CA 1
ATOM 916 C C . VAL A 1 109 ? 6.934 -6.182 -19.043 1.00 95.94 109 VAL A C 1
ATOM 918 O O . VAL A 1 109 ? 8.000 -6.308 -19.655 1.00 95.94 109 VAL A O 1
ATOM 921 N N . TYR A 1 110 ? 6.463 -7.130 -18.227 1.00 95.69 110 TYR A N 1
ATOM 922 C CA . TYR A 1 110 ? 7.196 -8.357 -17.938 1.00 95.69 110 TYR A CA 1
ATOM 923 C C . TYR A 1 110 ? 7.483 -9.160 -19.208 1.00 95.69 110 TYR A C 1
ATOM 925 O O . TYR A 1 110 ? 8.632 -9.497 -19.476 1.00 95.69 110 TYR A O 1
ATOM 933 N N . TYR A 1 111 ? 6.473 -9.451 -20.029 1.00 95.56 111 TYR A N 1
ATOM 934 C CA . TYR A 1 111 ? 6.672 -10.284 -21.214 1.00 95.56 111 TYR A CA 1
ATOM 935 C C . TYR A 1 111 ? 7.537 -9.609 -22.278 1.00 95.56 111 TYR A C 1
ATOM 937 O O . TYR A 1 111 ? 8.313 -10.294 -22.949 1.00 95.56 111 TYR A O 1
ATOM 945 N N . LYS A 1 112 ? 7.438 -8.282 -22.402 1.00 95.38 112 LYS A N 1
ATOM 946 C CA . LYS A 1 112 ? 8.189 -7.499 -23.384 1.00 95.38 112 LYS A CA 1
ATOM 947 C C . LYS A 1 112 ? 9.671 -7.364 -23.031 1.00 95.38 112 LYS A C 1
ATOM 949 O O . LYS A 1 112 ? 10.503 -7.406 -23.933 1.00 95.38 112 LYS A O 1
ATOM 954 N N . HIS A 1 113 ? 10.005 -7.209 -21.748 1.00 94.06 113 HIS A N 1
ATOM 955 C CA . HIS A 1 113 ? 11.361 -6.832 -21.328 1.00 94.06 113 HIS A CA 1
ATOM 956 C C . HIS A 1 113 ? 12.033 -7.821 -20.360 1.00 94.06 113 HIS A C 1
ATOM 958 O O . HIS A 1 113 ? 13.259 -7.914 -20.333 1.00 94.06 113 HIS A O 1
ATOM 964 N N . PHE A 1 114 ? 11.261 -8.605 -19.605 1.00 93.75 114 PHE A N 1
ATOM 965 C CA . PHE A 1 114 ? 11.743 -9.375 -18.448 1.00 93.75 114 PHE A CA 1
ATOM 966 C C . PHE A 1 114 ? 11.326 -10.858 -18.455 1.00 93.75 114 PHE A C 1
ATOM 968 O O . PHE A 1 114 ? 11.522 -11.566 -17.471 1.00 93.75 114 PHE A O 1
ATOM 975 N N . SER A 1 115 ? 10.796 -11.373 -19.568 1.00 91.62 115 SER A N 1
ATOM 976 C CA . SER A 1 115 ? 10.306 -12.759 -19.681 1.00 91.62 115 SER A CA 1
ATOM 977 C C . SER A 1 115 ? 11.377 -13.821 -19.415 1.00 91.62 115 SER A C 1
ATOM 979 O O . SER A 1 115 ? 11.060 -14.923 -18.966 1.00 91.62 115 SER A O 1
ATOM 981 N N . HIS A 1 116 ? 12.645 -13.473 -19.636 1.00 90.06 116 HIS A N 1
ATOM 982 C CA . HIS A 1 116 ? 13.810 -14.317 -19.383 1.00 90.06 116 HIS A CA 1
ATOM 983 C C . HIS A 1 116 ? 14.048 -14.627 -17.895 1.00 90.06 116 HIS A C 1
ATOM 985 O O . HIS A 1 116 ? 14.817 -15.532 -17.588 1.00 90.06 116 HIS A O 1
ATOM 991 N N . LEU A 1 117 ? 13.399 -13.909 -16.970 1.00 85.31 117 LEU A N 1
ATOM 992 C CA . LEU A 1 117 ? 13.599 -14.085 -15.527 1.00 85.31 117 LEU A CA 1
ATOM 993 C C . LEU A 1 117 ? 12.898 -15.316 -14.946 1.00 85.31 117 LEU A C 1
ATOM 995 O O . LEU A 1 117 ? 13.183 -15.696 -13.816 1.00 85.31 117 LEU A O 1
ATOM 999 N N . GLY A 1 118 ? 11.964 -15.929 -15.680 1.00 83.56 118 GLY A N 1
ATOM 1000 C CA . GLY A 1 118 ? 11.233 -17.107 -15.200 1.00 83.56 118 GLY A CA 1
ATOM 1001 C C . GLY A 1 118 ? 10.354 -16.847 -13.966 1.00 83.56 118 GLY A C 1
ATOM 1002 O O . GLY A 1 118 ? 9.921 -17.793 -13.311 1.00 83.56 118 GLY A O 1
ATOM 1003 N N . ILE A 1 119 ? 10.066 -15.580 -13.646 1.00 85.56 119 ILE A N 1
ATOM 1004 C CA . ILE A 1 119 ? 9.189 -15.191 -12.539 1.00 85.56 119 ILE A CA 1
ATOM 1005 C C . ILE A 1 119 ? 7.778 -15.707 -12.825 1.00 85.56 119 ILE A C 1
ATOM 1007 O O . ILE A 1 119 ? 7.251 -15.565 -13.934 1.00 85.56 119 ILE A O 1
ATOM 1011 N N . ASN A 1 120 ? 7.122 -16.253 -11.798 1.00 87.00 120 ASN A N 1
ATOM 1012 C CA . ASN A 1 120 ? 5.704 -16.574 -11.877 1.00 87.00 120 ASN A CA 1
ATOM 1013 C C . ASN A 1 120 ? 4.866 -15.288 -11.836 1.00 87.00 120 ASN A C 1
ATOM 1015 O O . ASN A 1 120 ? 4.310 -14.896 -10.807 1.00 87.00 120 ASN A O 1
ATOM 1019 N N . ILE A 1 121 ? 4.798 -14.621 -12.988 1.00 89.06 121 ILE A N 1
ATOM 1020 C CA . ILE A 1 121 ? 4.178 -13.306 -13.133 1.00 89.06 121 ILE A CA 1
ATOM 1021 C C . ILE A 1 121 ? 2.698 -13.309 -12.752 1.00 89.06 121 ILE A C 1
ATOM 1023 O O . ILE A 1 121 ? 2.197 -12.289 -12.298 1.00 89.06 121 ILE A O 1
ATOM 1027 N N . LYS A 1 122 ? 2.010 -14.455 -12.866 1.00 81.62 122 LYS A N 1
ATOM 1028 C CA . LYS A 1 122 ? 0.604 -14.596 -12.466 1.00 81.62 122 LYS A CA 1
ATOM 1029 C C . LYS A 1 122 ? 0.398 -14.286 -10.981 1.00 81.62 122 LYS A C 1
ATOM 1031 O O . LYS A 1 122 ? -0.628 -13.718 -10.633 1.00 81.62 122 LYS A O 1
ATOM 1036 N N . TYR A 1 123 ? 1.358 -14.645 -10.127 1.00 80.75 123 TYR A N 1
ATOM 1037 C CA . TYR A 1 123 ? 1.302 -14.323 -8.700 1.00 80.75 123 TYR A CA 1
ATOM 1038 C C . TYR A 1 123 ? 1.970 -12.981 -8.387 1.00 80.75 123 TYR A C 1
ATOM 1040 O O . TYR A 1 123 ? 1.453 -12.218 -7.577 1.00 80.75 123 TYR A O 1
ATOM 1048 N N . ALA A 1 124 ? 3.081 -12.656 -9.056 1.00 86.25 124 ALA A N 1
ATOM 1049 C CA . ALA A 1 124 ? 3.820 -11.424 -8.779 1.00 86.25 124 ALA A CA 1
ATOM 1050 C C . ALA A 1 124 ? 3.062 -10.151 -9.197 1.00 86.25 124 ALA A C 1
ATOM 1052 O O . ALA A 1 124 ? 3.184 -9.125 -8.532 1.00 86.25 124 ALA A O 1
ATOM 1053 N N . CYS A 1 125 ? 2.252 -10.197 -10.265 1.00 87.56 125 CYS A N 1
ATOM 1054 C CA . CYS A 1 125 ? 1.565 -9.004 -10.765 1.00 87.56 125 CYS A CA 1
ATOM 1055 C C . CYS A 1 125 ? 0.566 -8.421 -9.760 1.00 87.56 125 CYS A C 1
ATOM 1057 O O . CYS A 1 125 ? 0.421 -7.204 -9.705 1.00 87.56 125 CYS A O 1
ATOM 1059 N N . GLY A 1 126 ? -0.089 -9.267 -8.955 1.00 86.88 126 GLY A N 1
ATOM 1060 C CA . GLY A 1 126 ? -0.998 -8.813 -7.901 1.00 86.88 126 GLY A CA 1
ATOM 1061 C C . GLY A 1 126 ? -0.266 -7.991 -6.843 1.00 86.88 126 GLY A C 1
ATOM 1062 O O . GLY A 1 126 ? -0.678 -6.876 -6.546 1.00 86.88 126 GLY A O 1
ATOM 1063 N N . ALA A 1 127 ? 0.871 -8.496 -6.357 1.00 87.88 127 ALA A N 1
ATOM 1064 C CA . ALA A 1 127 ? 1.686 -7.806 -5.359 1.00 87.88 127 ALA A CA 1
ATOM 1065 C C . ALA A 1 127 ? 2.256 -6.478 -5.885 1.00 87.88 127 ALA A C 1
ATOM 1067 O O . ALA A 1 127 ? 2.130 -5.457 -5.221 1.00 87.88 127 ALA A O 1
ATOM 1068 N N . ILE A 1 128 ? 2.814 -6.465 -7.102 1.00 91.88 128 ILE A N 1
ATOM 1069 C CA . ILE A 1 128 ? 3.357 -5.240 -7.720 1.00 91.88 128 ILE A CA 1
ATOM 1070 C C . ILE A 1 128 ? 2.247 -4.197 -7.920 1.00 91.88 128 ILE A C 1
ATOM 1072 O O . ILE A 1 128 ? 2.441 -3.016 -7.641 1.00 91.88 128 ILE A O 1
ATOM 1076 N N . SER A 1 129 ? 1.063 -4.634 -8.367 1.00 91.12 129 SER A N 1
ATOM 1077 C CA . SER A 1 129 ? -0.101 -3.756 -8.512 1.00 91.12 129 SER A CA 1
ATOM 1078 C C . SER A 1 129 ? -0.554 -3.179 -7.174 1.00 91.12 129 SER A C 1
ATOM 1080 O O . SER A 1 129 ? -0.934 -2.013 -7.134 1.00 91.12 129 SER A O 1
ATOM 1082 N N . ASN A 1 130 ? -0.529 -3.982 -6.105 1.00 88.25 130 ASN A N 1
ATOM 1083 C CA . ASN A 1 130 ? -0.903 -3.537 -4.766 1.00 88.25 130 ASN A CA 1
ATOM 1084 C C . ASN A 1 130 ? 0.073 -2.485 -4.248 1.00 88.25 130 ASN A C 1
ATOM 1086 O O . ASN A 1 130 ? -0.356 -1.421 -3.839 1.00 88.25 130 ASN A O 1
ATOM 1090 N N . GLN A 1 131 ? 1.380 -2.726 -4.370 1.00 93.00 131 GLN A N 1
ATOM 1091 C CA . GLN A 1 131 ? 2.402 -1.781 -3.912 1.00 93.00 13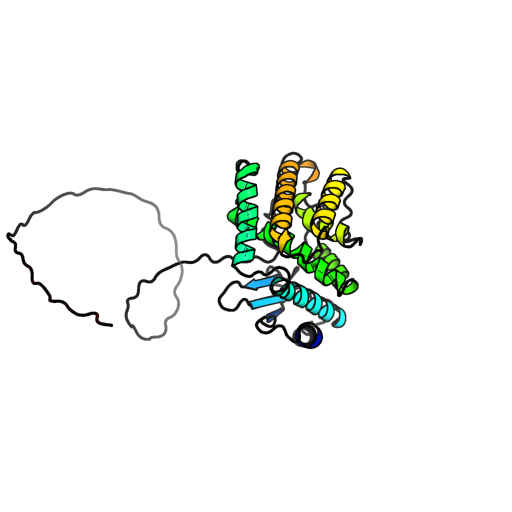1 GLN A CA 1
ATOM 1092 C C . GLN A 1 131 ? 2.284 -0.419 -4.609 1.00 93.00 131 GLN A C 1
ATOM 1094 O O . GLN A 1 131 ? 2.372 0.623 -3.961 1.00 93.00 131 GLN A O 1
ATOM 1099 N N . ALA A 1 132 ? 2.028 -0.407 -5.921 1.00 93.69 132 ALA A N 1
ATOM 1100 C CA . ALA A 1 132 ? 1.779 0.835 -6.649 1.00 93.69 132 ALA A CA 1
ATOM 1101 C C . ALA A 1 132 ? 0.491 1.546 -6.182 1.00 93.69 132 ALA A C 1
ATOM 1103 O O . ALA A 1 132 ? 0.469 2.774 -6.085 1.00 93.69 132 ALA A O 1
ATOM 1104 N N . ALA A 1 133 ? -0.572 0.791 -5.878 1.00 91.12 133 ALA A N 1
ATOM 1105 C CA . ALA A 1 133 ? -1.815 1.340 -5.338 1.00 91.12 133 ALA A CA 1
ATOM 1106 C C . ALA A 1 133 ? -1.629 1.902 -3.919 1.00 91.12 133 ALA A C 1
ATOM 1108 O O . ALA A 1 133 ? -2.093 3.008 -3.649 1.00 91.12 133 ALA A O 1
ATOM 1109 N N . ASP A 1 134 ? -0.893 1.203 -3.054 1.00 92.81 134 ASP A N 1
ATOM 1110 C CA . ASP A 1 134 ? -0.606 1.613 -1.676 1.00 92.81 134 ASP A CA 1
ATOM 1111 C C . ASP A 1 134 ? 0.164 2.937 -1.639 1.00 92.81 134 ASP A C 1
ATOM 1113 O O . ASP A 1 134 ? -0.157 3.812 -0.842 1.00 92.81 134 ASP A O 1
ATOM 1117 N N . ILE A 1 135 ? 1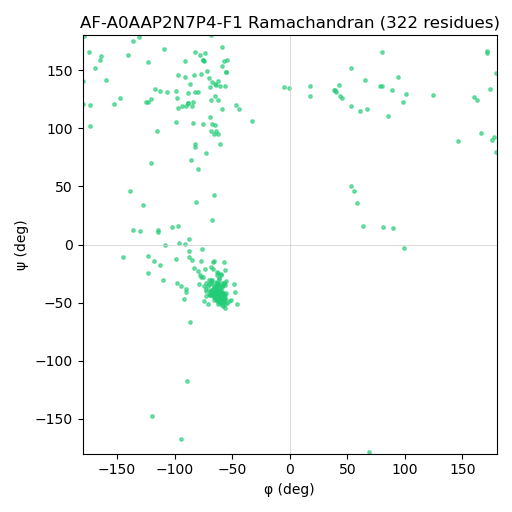.121 3.161 -2.551 1.00 95.38 135 ILE A N 1
ATOM 1118 C CA . ILE A 1 135 ? 1.802 4.467 -2.662 1.00 95.38 135 ILE A CA 1
ATOM 1119 C C . ILE A 1 135 ? 0.783 5.592 -2.881 1.00 95.38 135 ILE A C 1
ATOM 1121 O O . ILE A 1 135 ? 0.888 6.647 -2.256 1.00 95.38 135 ILE A O 1
ATOM 1125 N N . ILE A 1 136 ? -0.210 5.385 -3.747 1.00 93.69 136 ILE A N 1
ATOM 1126 C CA . ILE A 1 136 ? -1.233 6.391 -4.061 1.00 93.69 136 ILE A CA 1
ATOM 1127 C C . ILE A 1 136 ? -2.181 6.584 -2.871 1.00 93.69 136 ILE A C 1
ATOM 1129 O O . ILE A 1 136 ? -2.406 7.716 -2.438 1.00 93.69 136 ILE A O 1
ATOM 1133 N N . VAL A 1 137 ? -2.722 5.483 -2.348 1.00 92.31 137 VAL A N 1
ATOM 1134 C CA . VAL A 1 137 ? -3.708 5.463 -1.261 1.00 92.31 137 VAL A CA 1
ATOM 1135 C C . VAL A 1 137 ? -3.128 6.039 0.025 1.00 92.31 137 VAL A C 1
ATOM 1137 O O . VAL A 1 137 ? -3.726 6.936 0.626 1.00 92.31 137 VAL A O 1
ATOM 1140 N N . ASP A 1 138 ? -1.939 5.597 0.423 1.00 94.75 138 ASP A N 1
ATOM 1141 C CA . ASP A 1 138 ? -1.319 6.055 1.662 1.00 94.75 138 ASP A CA 1
ATOM 1142 C C . ASP A 1 138 ? -0.860 7.497 1.559 1.00 94.75 138 ASP A C 1
ATOM 1144 O O . ASP A 1 138 ? -1.028 8.253 2.509 1.00 94.75 138 ASP A O 1
ATOM 1148 N N . THR A 1 139 ? -0.376 7.932 0.395 1.00 96.00 139 THR A N 1
ATOM 1149 C CA . THR A 1 139 ? -0.031 9.344 0.189 1.00 96.00 139 THR A CA 1
ATOM 1150 C C . THR A 1 139 ? -1.261 10.243 0.263 1.00 96.00 139 THR A C 1
ATOM 1152 O O . THR A 1 139 ? -1.211 11.304 0.888 1.00 96.00 139 THR A O 1
ATOM 1155 N N . LYS A 1 140 ? -2.393 9.825 -0.313 1.00 93.94 140 LYS A N 1
ATOM 1156 C CA . LYS A 1 140 ? -3.654 10.559 -0.170 1.00 93.94 140 LYS A CA 1
ATOM 1157 C C . LYS A 1 140 ? -4.076 10.659 1.297 1.00 93.94 140 LYS A C 1
ATOM 1159 O O . LYS A 1 140 ? -4.427 11.743 1.770 1.00 93.94 140 LYS A O 1
ATOM 1164 N N . ASN A 1 141 ? -4.032 9.542 2.020 1.00 94.06 141 ASN A N 1
ATOM 1165 C CA . ASN A 1 141 ? -4.356 9.516 3.443 1.00 94.06 141 ASN A CA 1
ATOM 1166 C C . ASN A 1 141 ? -3.387 10.377 4.257 1.00 94.06 141 ASN A C 1
ATOM 1168 O O . ASN A 1 141 ? -3.835 11.134 5.115 1.00 94.06 141 ASN A O 1
ATOM 1172 N N . TYR A 1 142 ? -2.096 10.353 3.932 1.00 96.50 142 TYR A N 1
ATOM 1173 C CA . TYR A 1 142 ? -1.069 11.178 4.554 1.00 96.50 142 TYR A CA 1
ATOM 1174 C C . TYR A 1 142 ? -1.347 12.676 4.366 1.00 96.50 142 TYR A C 1
ATOM 1176 O O . TYR A 1 142 ? -1.290 13.437 5.329 1.00 96.50 142 TYR A O 1
ATOM 1184 N N . TYR A 1 143 ? -1.751 13.118 3.172 1.00 95.56 143 TYR A N 1
ATOM 1185 C CA . TYR A 1 143 ? -2.112 14.525 2.948 1.00 95.56 143 TYR A CA 1
ATOM 1186 C C . TYR A 1 143 ? -3.323 14.990 3.772 1.00 95.56 143 TYR A C 1
ATOM 1188 O O . TYR A 1 143 ? -3.442 16.181 4.061 1.00 95.56 143 TYR A O 1
ATOM 1196 N N . ARG A 1 144 ? -4.202 14.072 4.192 1.00 93.88 144 ARG A N 1
ATOM 1197 C CA . ARG A 1 144 ? -5.374 14.376 5.033 1.00 93.88 144 ARG A CA 1
ATOM 1198 C C . ARG A 1 144 ? -5.107 14.191 6.532 1.00 93.88 144 ARG A C 1
ATOM 1200 O O . ARG A 1 144 ? -5.632 14.952 7.342 1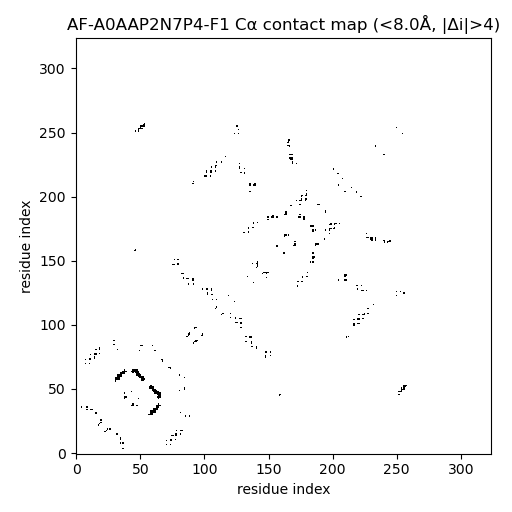.00 93.88 144 ARG A O 1
ATOM 1207 N N . HIS A 1 145 ? -4.302 13.195 6.899 1.00 94.88 145 HIS A N 1
ATOM 1208 C CA . HIS A 1 145 ? -4.117 12.692 8.266 1.00 94.88 145 HIS A CA 1
ATOM 1209 C C . HIS A 1 145 ? -2.641 12.375 8.579 1.00 94.88 145 HIS A C 1
ATOM 1211 O O . HIS A 1 145 ? -2.328 11.342 9.171 1.00 94.88 145 HIS A O 1
ATOM 1217 N N . SER A 1 146 ? -1.732 13.285 8.215 1.00 95.12 146 SER A N 1
ATOM 1218 C CA . SER A 1 146 ? -0.275 13.060 8.183 1.00 95.12 146 SER A CA 1
ATOM 1219 C C . SER A 1 146 ? 0.306 12.364 9.411 1.00 95.12 146 SER A C 1
ATOM 1221 O O . SER A 1 146 ? 0.988 11.354 9.278 1.00 95.12 146 SER A O 1
ATOM 1223 N N . LYS A 1 147 ? -0.000 12.854 10.618 1.00 94.56 147 LYS A N 1
ATOM 1224 C CA . LYS A 1 147 ? 0.547 12.306 11.871 1.00 94.56 147 LYS A CA 1
ATOM 1225 C C . LYS A 1 147 ? 0.130 10.859 12.130 1.00 94.56 147 LYS A C 1
ATOM 1227 O O . LYS A 1 147 ? 0.948 10.060 12.572 1.00 94.56 147 LYS A O 1
ATOM 1232 N N . GLU A 1 148 ? -1.145 10.543 11.909 1.00 93.31 148 GLU A N 1
ATOM 1233 C CA . GLU A 1 148 ? -1.687 9.207 12.174 1.00 93.31 148 GLU A CA 1
ATOM 1234 C C . GLU A 1 148 ? -1.185 8.217 11.117 1.00 93.31 148 GLU A C 1
ATOM 1236 O O . GLU A 1 148 ? -0.722 7.134 11.470 1.00 93.31 148 GLU A O 1
ATOM 1241 N N . THR A 1 149 ? -1.203 8.618 9.840 1.00 93.94 149 THR A N 1
ATOM 1242 C CA . THR A 1 149 ? -0.720 7.795 8.724 1.00 93.94 149 THR A CA 1
ATOM 1243 C C . THR A 1 149 ? 0.777 7.515 8.830 1.00 93.94 149 THR A C 1
ATOM 1245 O O . THR A 1 149 ? 1.175 6.359 8.745 1.00 93.94 149 THR A O 1
ATOM 1248 N N . LEU A 1 150 ? 1.599 8.536 9.101 1.00 95.12 150 LEU A N 1
ATOM 1249 C CA . LEU A 1 150 ? 3.046 8.372 9.262 1.00 95.12 150 LEU A CA 1
ATOM 1250 C C . LEU A 1 150 ? 3.382 7.407 10.402 1.00 95.12 150 LEU A C 1
ATOM 1252 O O . LEU A 1 150 ? 4.189 6.498 10.227 1.00 95.12 150 LEU A O 1
ATOM 1256 N N . LYS A 1 151 ? 2.735 7.578 11.565 1.00 93.31 151 LYS A N 1
ATOM 1257 C CA . LYS A 1 151 ? 2.935 6.679 12.708 1.00 93.31 151 LYS A CA 1
ATOM 1258 C C . LYS A 1 151 ? 2.578 5.237 12.338 1.00 93.31 151 LYS A C 1
ATOM 1260 O O . LYS A 1 151 ? 3.363 4.337 12.611 1.00 93.31 151 LYS A O 1
ATOM 1265 N N . SER A 1 152 ? 1.422 5.035 11.703 1.00 90.31 152 SER A N 1
ATOM 1266 C CA . SER A 1 152 ? 0.958 3.707 11.297 1.00 90.31 152 SER A CA 1
ATOM 1267 C C . SER A 1 152 ? 1.914 3.032 10.311 1.00 90.31 152 SER A C 1
ATOM 1269 O O . SER A 1 152 ? 2.181 1.844 10.461 1.00 90.31 152 SER A O 1
ATOM 1271 N N . GLU A 1 153 ? 2.450 3.769 9.333 1.00 91.56 153 GLU A N 1
ATOM 1272 C CA . GLU A 1 153 ? 3.405 3.227 8.356 1.00 91.56 153 GLU A CA 1
ATOM 1273 C C . GLU A 1 153 ? 4.706 2.784 9.045 1.00 91.56 153 GLU A C 1
ATOM 1275 O O . GLU A 1 153 ? 5.182 1.670 8.830 1.00 91.56 153 GLU A O 1
ATOM 1280 N N . ILE A 1 154 ? 5.246 3.621 9.939 1.00 91.25 154 ILE A N 1
ATOM 1281 C CA . ILE A 1 154 ? 6.448 3.309 10.725 1.00 91.25 154 ILE A CA 1
ATOM 1282 C C . ILE A 1 154 ? 6.222 2.076 11.611 1.00 91.25 154 ILE A C 1
ATOM 1284 O O . ILE A 1 154 ? 7.085 1.200 11.697 1.00 91.25 154 ILE A O 1
ATOM 1288 N N . ASP A 1 155 ? 5.079 2.003 12.294 1.00 87.31 155 ASP A N 1
ATOM 1289 C CA . ASP A 1 155 ? 4.752 0.874 13.165 1.00 87.31 155 ASP A CA 1
ATOM 1290 C C . ASP A 1 155 ? 4.589 -0.417 12.348 1.00 87.31 155 ASP A C 1
ATOM 1292 O O . ASP A 1 155 ? 5.088 -1.468 12.752 1.00 87.31 155 ASP A O 1
ATOM 1296 N N . TRP A 1 156 ? 4.007 -0.335 11.150 1.00 83.62 156 TRP A N 1
ATOM 1297 C CA . TRP A 1 156 ? 3.883 -1.479 10.251 1.00 83.62 156 TRP A CA 1
ATOM 1298 C C . TRP A 1 156 ? 5.237 -1.976 9.727 1.00 83.62 156 TRP A C 1
ATOM 1300 O O . TRP A 1 156 ? 5.500 -3.181 9.753 1.00 83.62 156 TRP A O 1
ATOM 1310 N N . ILE A 1 157 ? 6.140 -1.066 9.346 1.00 85.56 157 ILE A N 1
ATOM 1311 C CA . ILE A 1 157 ? 7.517 -1.403 8.948 1.00 85.56 157 ILE A CA 1
ATOM 1312 C C . ILE A 1 157 ? 8.262 -2.113 10.090 1.00 85.56 157 ILE A C 1
ATOM 1314 O O . ILE A 1 157 ? 8.982 -3.078 9.843 1.00 85.56 157 ILE A O 1
ATOM 1318 N N . LYS A 1 158 ? 8.065 -1.681 11.344 1.00 83.81 158 LYS A N 1
ATOM 1319 C CA . LYS A 1 158 ? 8.682 -2.312 12.528 1.00 83.81 158 LYS A CA 1
ATOM 1320 C C . LYS A 1 158 ? 8.110 -3.690 12.853 1.00 83.81 158 LYS A C 1
ATOM 1322 O O . LYS A 1 158 ? 8.829 -4.527 13.394 1.00 83.81 158 LYS A O 1
ATOM 1327 N N . ILE A 1 159 ? 6.816 -3.898 12.604 1.00 76.81 159 ILE A N 1
ATOM 1328 C CA . ILE A 1 159 ? 6.142 -5.188 12.804 1.00 76.81 159 ILE A CA 1
ATOM 1329 C C . ILE A 1 159 ? 6.570 -6.196 11.725 1.00 76.81 159 ILE A C 1
ATOM 1331 O O . ILE A 1 159 ? 6.648 -7.396 12.003 1.00 76.81 159 ILE A O 1
ATOM 1335 N N . GLY A 1 160 ? 6.843 -5.716 10.510 1.00 67.38 160 GLY A N 1
ATOM 1336 C CA . GLY A 1 160 ? 7.339 -6.516 9.395 1.00 67.38 160 GLY A CA 1
ATOM 1337 C C . GLY A 1 160 ? 8.769 -7.043 9.580 1.00 67.38 160 GLY A C 1
ATOM 1338 O O . GLY A 1 160 ? 9.439 -6.815 10.586 1.00 67.38 160 GLY A O 1
ATOM 1339 N N . ALA A 1 161 ? 9.256 -7.781 8.576 1.00 63.12 161 ALA A N 1
ATOM 1340 C CA . ALA A 1 161 ? 10.671 -8.153 8.491 1.00 63.12 161 ALA A CA 1
ATOM 1341 C C . ALA A 1 161 ? 11.560 -6.894 8.505 1.00 63.12 161 ALA A C 1
ATOM 1343 O O . ALA A 1 161 ? 11.095 -5.819 8.148 1.00 63.12 161 ALA A O 1
ATOM 1344 N N . ASN A 1 162 ? 12.839 -7.024 8.877 1.00 74.75 162 ASN A N 1
ATOM 1345 C CA . ASN A 1 162 ? 13.798 -5.912 8.881 1.00 74.75 162 ASN A CA 1
ATOM 1346 C C . ASN A 1 162 ? 13.970 -5.333 7.459 1.00 74.75 162 ASN A C 1
ATOM 1348 O O . ASN A 1 162 ? 14.859 -5.758 6.721 1.00 74.75 162 ASN A O 1
ATOM 1352 N N . ILE A 1 163 ? 13.099 -4.387 7.079 1.00 81.75 163 ILE A N 1
ATOM 1353 C CA . ILE A 1 163 ? 12.988 -3.836 5.721 1.00 81.75 163 ILE A CA 1
ATOM 1354 C C . ILE A 1 163 ? 14.316 -3.236 5.265 1.00 81.75 163 ILE A C 1
ATOM 1356 O O . ILE A 1 163 ? 14.681 -3.395 4.103 1.00 81.75 163 ILE A O 1
ATOM 1360 N N . SER A 1 164 ? 15.086 -2.629 6.171 1.00 79.69 164 SER A N 1
ATOM 1361 C CA . SER A 1 164 ? 16.416 -2.089 5.873 1.00 79.69 164 SER A CA 1
ATOM 1362 C C . SER A 1 164 ? 17.375 -3.148 5.313 1.00 79.69 164 SER A C 1
ATOM 1364 O O . SER A 1 164 ? 18.190 -2.840 4.443 1.00 79.69 164 SER A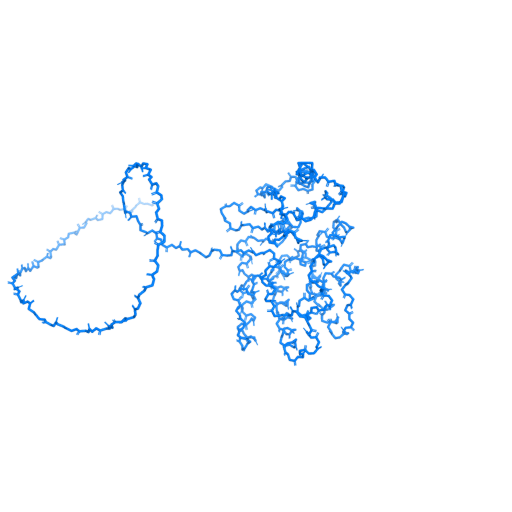 O 1
ATOM 1366 N N . ALA A 1 165 ? 17.246 -4.403 5.760 1.00 82.06 165 ALA A N 1
ATOM 1367 C CA . ALA A 1 165 ? 18.042 -5.540 5.294 1.00 82.06 165 ALA A CA 1
ATOM 1368 C C . ALA A 1 165 ? 17.454 -6.244 4.056 1.00 82.06 165 ALA A C 1
ATOM 1370 O O . ALA A 1 165 ? 18.074 -7.163 3.517 1.00 82.06 165 ALA A O 1
ATOM 1371 N N . CYS A 1 166 ? 16.263 -5.849 3.597 1.00 86.19 166 CYS A N 1
ATOM 1372 C CA . CYS A 1 166 ? 15.648 -6.441 2.418 1.00 86.19 166 CYS A CA 1
ATOM 1373 C C . CYS A 1 166 ? 16.320 -5.960 1.114 1.00 86.19 166 CYS A C 1
ATOM 1375 O O . CYS A 1 166 ? 16.917 -4.879 1.072 1.00 86.19 166 CYS A O 1
ATOM 1377 N N . PRO A 1 167 ? 16.192 -6.734 0.019 1.00 89.62 167 PRO A N 1
ATOM 1378 C CA . PRO A 1 167 ? 16.617 -6.309 -1.314 1.00 89.62 167 PRO A CA 1
ATOM 1379 C C . PRO A 1 167 ? 16.003 -4.966 -1.743 1.00 89.62 167 PRO A C 1
ATOM 1381 O O . PRO A 1 167 ? 14.943 -4.564 -1.253 1.00 89.62 167 PRO A O 1
ATOM 1384 N N . ARG A 1 168 ? 16.632 -4.276 -2.702 1.00 92.88 168 ARG A N 1
ATOM 1385 C CA . ARG A 1 168 ? 16.203 -2.941 -3.155 1.00 92.88 168 ARG A CA 1
ATOM 1386 C C . ARG A 1 168 ? 14.782 -2.955 -3.714 1.00 92.88 168 ARG A C 1
ATOM 1388 O O . ARG A 1 168 ? 13.987 -2.087 -3.360 1.00 92.88 168 ARG A O 1
ATOM 1395 N N . HIS A 1 169 ? 14.413 -3.978 -4.489 1.00 91.94 169 HIS A N 1
ATOM 1396 C CA . HIS A 1 169 ? 13.041 -4.095 -5.007 1.00 91.94 169 HIS A CA 1
ATOM 1397 C C . HIS A 1 169 ? 11.973 -4.214 -3.900 1.00 91.94 169 HIS A C 1
ATOM 1399 O O . HIS A 1 169 ? 10.864 -3.723 -4.081 1.00 91.94 169 HIS A O 1
ATOM 1405 N N . CYS A 1 170 ? 12.300 -4.792 -2.736 1.00 90.62 170 CYS A N 1
ATOM 1406 C CA . CYS A 1 170 ? 11.392 -4.879 -1.583 1.00 90.62 170 CYS A CA 1
ATOM 1407 C C . CYS A 1 170 ? 11.243 -3.543 -0.836 1.00 90.62 170 CYS A C 1
ATOM 1409 O O . CYS A 1 170 ? 10.209 -3.292 -0.222 1.00 90.62 170 CYS A O 1
ATOM 1411 N N . LYS A 1 171 ? 12.270 -2.683 -0.878 1.00 93.44 171 LYS A N 1
ATOM 1412 C CA . LYS A 1 171 ? 12.267 -1.355 -0.240 1.00 93.44 171 LYS A CA 1
ATOM 1413 C C . LYS A 1 171 ? 11.595 -0.278 -1.093 1.00 93.44 171 LYS A C 1
ATOM 1415 O O . LYS A 1 171 ? 11.183 0.749 -0.558 1.00 93.44 171 LYS A O 1
ATOM 1420 N N . LEU A 1 172 ? 11.468 -0.515 -2.402 1.00 96.69 172 LEU A N 1
ATOM 1421 C CA . LEU A 1 172 ? 11.025 0.467 -3.395 1.00 96.69 172 LEU A CA 1
ATOM 1422 C C . LEU A 1 172 ? 9.718 1.170 -3.008 1.00 96.69 172 LEU A C 1
ATOM 1424 O O . LEU A 1 172 ? 9.650 2.394 -3.079 1.00 96.69 172 LEU A O 1
ATOM 1428 N N . MET A 1 173 ? 8.695 0.419 -2.586 1.00 96.12 173 MET A N 1
ATOM 1429 C CA . MET A 1 173 ? 7.400 0.995 -2.202 1.00 96.12 173 MET A CA 1
ATOM 1430 C C . MET A 1 173 ? 7.546 2.017 -1.069 1.00 96.12 173 MET A C 1
ATOM 1432 O O . MET A 1 173 ? 7.099 3.155 -1.196 1.00 96.12 173 MET A O 1
ATOM 1436 N N . PHE A 1 174 ? 8.198 1.617 0.021 1.00 95.56 174 PHE A N 1
ATOM 1437 C CA . PHE A 1 174 ? 8.328 2.436 1.219 1.00 95.56 174 PHE A CA 1
ATOM 1438 C C . PHE A 1 174 ? 9.225 3.649 0.994 1.00 95.56 174 PHE A C 1
ATOM 1440 O O . PHE A 1 174 ? 8.847 4.752 1.361 1.00 95.56 174 PHE A O 1
ATOM 1447 N N . LEU A 1 175 ? 10.363 3.476 0.319 1.00 96.94 175 LEU A N 1
ATOM 1448 C CA . LEU A 1 175 ? 11.248 4.596 -0.012 1.00 96.94 175 LEU A CA 1
ATOM 1449 C C . LEU A 1 175 ? 10.571 5.593 -0.961 1.00 96.94 175 LEU A C 1
ATOM 1451 O O . LEU A 1 175 ? 10.795 6.795 -0.855 1.00 96.94 175 LEU A O 1
ATOM 1455 N N . THR A 1 176 ? 9.694 5.122 -1.855 1.00 98.12 176 THR A N 1
ATOM 1456 C CA . THR A 1 176 ? 8.887 6.022 -2.692 1.00 98.12 176 THR A CA 1
ATOM 1457 C C . THR A 1 176 ? 7.921 6.842 -1.834 1.00 98.12 176 THR A C 1
ATOM 1459 O O . THR A 1 176 ? 7.830 8.052 -2.029 1.00 98.12 176 THR A O 1
ATOM 1462 N N . LYS A 1 177 ? 7.247 6.229 -0.847 1.00 97.75 177 LYS A N 1
ATOM 1463 C CA . LYS A 1 177 ? 6.415 6.962 0.128 1.00 97.75 177 LYS A CA 1
ATOM 1464 C C . LYS A 1 177 ? 7.253 7.973 0.920 1.00 97.75 177 LYS A C 1
ATOM 1466 O O . LYS A 1 177 ? 6.890 9.143 0.965 1.00 97.75 177 LYS A O 1
ATOM 1471 N N . GLU A 1 178 ? 8.398 7.550 1.453 1.00 96.81 178 GLU A N 1
ATOM 1472 C CA . GLU A 1 178 ? 9.357 8.384 2.196 1.00 96.81 178 GLU A CA 1
ATOM 1473 C C . GLU A 1 178 ? 9.752 9.638 1.394 1.00 96.81 178 GLU A C 1
ATOM 1475 O O . GLU A 1 178 ? 9.623 10.769 1.868 1.00 96.81 178 GLU A O 1
ATOM 1480 N N . ALA A 1 179 ? 10.121 9.452 0.122 1.00 97.88 179 ALA A N 1
ATOM 1481 C CA . ALA A 1 179 ? 10.493 10.534 -0.784 1.00 97.88 179 ALA A CA 1
ATOM 1482 C C . ALA A 1 179 ? 9.333 11.495 -1.099 1.00 97.88 179 ALA A C 1
ATOM 1484 O O . ALA A 1 179 ? 9.547 12.708 -1.166 1.00 97.88 179 ALA A O 1
ATOM 1485 N N . ILE A 1 180 ? 8.108 10.983 -1.278 1.00 98.12 180 ILE A N 1
ATOM 1486 C CA . ILE A 1 180 ? 6.924 11.818 -1.534 1.00 98.12 180 ILE A CA 1
ATOM 1487 C C . ILE A 1 180 ? 6.531 12.609 -0.277 1.00 98.12 180 ILE A C 1
ATOM 1489 O O . ILE A 1 180 ? 6.176 13.787 -0.371 1.00 98.12 180 ILE A O 1
ATOM 1493 N N . TRP A 1 181 ? 6.571 11.973 0.896 1.00 98.00 181 TRP A N 1
ATOM 1494 C CA . TRP A 1 181 ? 6.110 12.558 2.160 1.00 98.00 181 TRP A CA 1
ATOM 1495 C C . TRP A 1 181 ? 7.133 13.507 2.774 1.00 98.00 181 TRP A C 1
ATOM 1497 O O . TRP A 1 181 ? 6.736 14.413 3.507 1.00 98.00 181 TRP A O 1
ATOM 1507 N N . LYS A 1 182 ? 8.415 13.342 2.418 1.00 96.88 182 LYS A N 1
ATOM 1508 C CA . LYS A 1 182 ? 9.559 14.074 2.985 1.00 96.88 182 LYS A CA 1
ATOM 1509 C C . LYS A 1 182 ? 9.673 13.881 4.500 1.00 96.88 182 LYS A C 1
ATOM 1511 O O . LYS A 1 182 ? 10.047 14.803 5.218 1.00 96.88 182 LYS A O 1
ATOM 1516 N N . GLU A 1 183 ? 9.343 12.679 4.950 1.00 96.62 183 GLU A N 1
ATOM 1517 C CA . GLU A 1 183 ? 9.409 12.223 6.339 1.00 96.62 183 GLU A CA 1
ATOM 1518 C C . GLU A 1 183 ? 10.294 10.981 6.404 1.00 96.62 183 GLU A C 1
ATOM 1520 O O . GLU A 1 183 ? 10.433 10.302 5.397 1.00 96.62 183 GLU A O 1
ATOM 1525 N N . ASP A 1 184 ? 10.870 10.673 7.563 1.00 93.81 184 ASP A N 1
ATOM 1526 C CA . ASP A 1 184 ? 11.705 9.481 7.765 1.00 93.81 184 ASP A CA 1
ATOM 1527 C C . ASP A 1 184 ? 10.845 8.286 8.213 1.00 93.81 184 ASP A C 1
ATOM 1529 O O . ASP A 1 184 ? 10.201 8.338 9.266 1.00 93.81 184 ASP A O 1
ATOM 1533 N N . LEU A 1 185 ? 10.835 7.202 7.426 1.00 92.31 185 LEU A N 1
ATOM 1534 C CA . LEU A 1 185 ? 10.136 5.956 7.765 1.00 92.31 185 LEU A CA 1
ATOM 1535 C C . LEU A 1 185 ? 11.028 4.962 8.525 1.00 92.31 185 LEU A C 1
ATOM 1537 O O . LEU A 1 185 ? 10.582 3.870 8.885 1.00 92.31 185 LEU A O 1
ATOM 1541 N N . GLY A 1 186 ? 12.283 5.324 8.795 1.00 89.69 186 GLY A N 1
ATOM 1542 C CA . GLY A 1 186 ? 13.251 4.510 9.521 1.00 89.69 186 GLY A CA 1
ATOM 1543 C C . GLY A 1 186 ? 13.926 3.438 8.666 1.00 89.69 186 GLY A C 1
ATOM 1544 O O . GLY A 1 186 ? 14.554 2.533 9.220 1.00 89.69 186 GLY A O 1
ATOM 1545 N N . ILE A 1 187 ? 13.825 3.520 7.333 1.00 89.12 187 ILE A N 1
ATOM 1546 C CA . ILE A 1 187 ? 14.430 2.544 6.409 1.00 89.12 187 ILE A CA 1
ATOM 1547 C C . ILE A 1 187 ? 15.945 2.752 6.327 1.00 89.12 187 ILE A C 1
ATOM 1549 O O . ILE A 1 187 ? 16.684 1.766 6.275 1.00 89.12 187 ILE A O 1
ATOM 1553 N N . ASN A 1 188 ? 16.396 4.012 6.390 1.00 88.94 188 ASN A N 1
ATOM 1554 C CA . ASN A 1 188 ? 17.805 4.420 6.400 1.00 88.94 188 ASN A CA 1
ATOM 1555 C C . ASN A 1 188 ? 18.613 3.888 5.198 1.00 88.94 188 ASN A C 1
ATOM 1557 O O . ASN A 1 188 ? 19.716 3.362 5.360 1.00 88.94 188 ASN A O 1
ATOM 1561 N N . GLU A 1 189 ? 18.064 3.995 3.984 1.00 92.00 189 GLU A N 1
ATOM 1562 C CA . GLU A 1 189 ? 18.790 3.636 2.760 1.00 92.00 189 GLU A CA 1
ATOM 1563 C C . GLU A 1 189 ? 19.953 4.607 2.499 1.00 92.00 189 GLU A C 1
ATOM 1565 O O . GLU A 1 189 ? 19.828 5.815 2.686 1.00 92.00 189 GLU A O 1
ATOM 1570 N N . THR A 1 190 ? 21.092 4.073 2.056 1.00 92.00 190 THR A N 1
ATOM 1571 C CA . THR A 1 190 ? 22.328 4.844 1.839 1.00 92.00 190 THR A CA 1
ATOM 1572 C C . THR A 1 190 ? 22.867 4.752 0.414 1.00 92.00 190 THR A C 1
ATOM 1574 O O . THR A 1 190 ? 23.768 5.518 0.077 1.00 92.00 190 THR A O 1
ATOM 1577 N N . ASP A 1 191 ? 22.333 3.863 -0.433 1.00 92.69 191 ASP A N 1
ATOM 1578 C CA . ASP A 1 191 ? 22.727 3.758 -1.842 1.00 92.69 191 ASP A CA 1
ATOM 1579 C C . ASP A 1 191 ? 22.257 4.993 -2.646 1.00 92.69 191 ASP A C 1
ATOM 1581 O O . ASP A 1 191 ? 21.056 5.146 -2.898 1.00 92.69 191 ASP A O 1
ATOM 1585 N N . PRO A 1 192 ? 23.176 5.876 -3.092 1.00 93.88 192 PRO A N 1
ATOM 1586 C CA . PRO A 1 192 ? 22.809 7.119 -3.765 1.00 93.88 192 PRO A CA 1
ATOM 1587 C C . PRO A 1 192 ? 22.190 6.898 -5.151 1.00 93.88 192 PRO A C 1
ATOM 1589 O O . PRO A 1 192 ? 21.346 7.692 -5.570 1.00 93.88 192 PRO A O 1
ATOM 1592 N N . GLU A 1 193 ? 22.575 5.837 -5.868 1.00 94.06 193 GLU A N 1
ATOM 1593 C CA . GLU A 1 193 ? 21.995 5.538 -7.183 1.00 94.06 193 GLU A CA 1
ATOM 1594 C C . GLU A 1 193 ? 20.566 5.024 -7.025 1.00 94.06 193 GLU A C 1
ATOM 1596 O O . GLU A 1 193 ? 19.665 5.436 -7.761 1.00 94.06 193 GLU A O 1
ATOM 1601 N N . PHE A 1 194 ? 20.325 4.190 -6.012 1.00 95.31 194 PHE A N 1
ATOM 1602 C CA . PHE A 1 194 ? 18.975 3.732 -5.710 1.00 95.31 194 PHE A CA 1
ATOM 1603 C C . PHE A 1 194 ? 18.074 4.878 -5.232 1.00 95.31 194 PHE A C 1
ATOM 1605 O O . PHE A 1 194 ? 16.962 5.029 -5.741 1.00 95.31 194 PHE A O 1
ATOM 1612 N N . LEU A 1 195 ? 18.559 5.747 -4.339 1.00 96.50 195 LEU A N 1
ATOM 1613 C CA . LEU A 1 195 ? 17.810 6.928 -3.894 1.00 96.50 195 LEU A CA 1
ATOM 1614 C C . LEU A 1 195 ? 17.452 7.860 -5.059 1.00 96.50 195 LEU A C 1
ATOM 1616 O O . LEU A 1 195 ? 16.346 8.393 -5.113 1.00 96.50 195 LEU A O 1
ATOM 1620 N N . LYS A 1 196 ? 18.338 8.014 -6.048 1.00 97.62 196 LYS A N 1
ATOM 1621 C CA . LYS A 1 196 ? 18.038 8.784 -7.262 1.00 97.62 196 LYS A CA 1
ATOM 1622 C C . LYS A 1 196 ? 16.883 8.181 -8.065 1.00 97.62 196 LYS A C 1
ATOM 1624 O O . LYS A 1 196 ? 16.017 8.930 -8.514 1.00 97.62 196 LYS A O 1
ATOM 1629 N N . ILE A 1 197 ? 16.849 6.855 -8.227 1.00 97.75 197 ILE A N 1
ATOM 1630 C CA . ILE A 1 197 ? 15.733 6.147 -8.880 1.00 97.75 197 ILE A CA 1
ATOM 1631 C C . ILE A 1 197 ? 14.432 6.377 -8.100 1.00 97.75 197 ILE A C 1
ATOM 1633 O O . ILE A 1 197 ? 13.406 6.696 -8.697 1.00 97.75 197 ILE A O 1
ATOM 1637 N N . VAL A 1 198 ? 14.483 6.264 -6.770 1.00 98.00 198 VAL A N 1
ATOM 1638 C CA . VAL A 1 198 ? 13.332 6.501 -5.886 1.00 98.00 198 VAL A CA 1
ATOM 1639 C C . VAL A 1 198 ? 12.796 7.926 -6.036 1.00 98.00 198 VAL A C 1
ATOM 1641 O O . VAL A 1 198 ? 11.591 8.106 -6.197 1.00 98.00 198 VAL A O 1
ATOM 1644 N N . HIS A 1 199 ? 13.661 8.943 -6.028 1.00 98.06 199 HIS A N 1
ATOM 1645 C CA . HIS A 1 199 ? 13.233 10.335 -6.186 1.00 98.06 199 HIS A CA 1
ATOM 1646 C C . HIS A 1 199 ? 12.605 10.602 -7.559 1.00 98.06 199 HIS A C 1
ATOM 1648 O O . HIS A 1 199 ? 11.578 11.267 -7.637 1.00 98.06 199 HIS A O 1
ATOM 1654 N N . GLN A 1 200 ? 13.162 10.032 -8.632 1.00 98.06 200 GLN A N 1
ATOM 1655 C CA . GLN A 1 200 ? 12.568 10.137 -9.970 1.00 98.06 200 GLN A CA 1
ATOM 1656 C C . GLN A 1 200 ? 11.178 9.494 -10.031 1.00 98.06 200 GLN A C 1
ATOM 1658 O O . GLN A 1 200 ? 10.253 10.068 -10.606 1.00 98.06 200 GLN A O 1
ATOM 1663 N N . LEU A 1 201 ? 11.015 8.333 -9.394 1.00 98.19 201 LEU A N 1
ATOM 1664 C CA . LEU A 1 201 ? 9.727 7.656 -9.298 1.00 98.19 201 LEU A CA 1
ATOM 1665 C C . LEU A 1 201 ? 8.715 8.472 -8.479 1.00 98.19 201 LEU A C 1
ATOM 1667 O O . LEU A 1 201 ? 7.564 8.614 -8.889 1.00 98.19 201 LEU A O 1
ATOM 1671 N N . ALA A 1 202 ? 9.143 9.061 -7.361 1.00 98.12 202 ALA A N 1
ATOM 1672 C CA . ALA A 1 202 ? 8.321 9.952 -6.543 1.00 98.12 202 ALA A CA 1
ATOM 1673 C C . ALA A 1 202 ? 7.843 11.190 -7.329 1.00 98.12 202 ALA A C 1
ATOM 1675 O O . ALA A 1 202 ? 6.661 11.549 -7.273 1.00 98.12 202 ALA A O 1
ATOM 1676 N N . ASP A 1 203 ? 8.728 11.807 -8.115 1.00 97.50 203 ASP A N 1
ATOM 1677 C CA . ASP A 1 203 ? 8.381 12.922 -9.002 1.00 97.50 203 ASP A CA 1
ATOM 1678 C C . ASP A 1 203 ? 7.352 12.493 -10.058 1.00 97.50 203 ASP A C 1
ATOM 1680 O O . ASP A 1 203 ? 6.379 13.206 -10.315 1.00 97.50 203 ASP A O 1
ATOM 1684 N N . SER A 1 204 ? 7.505 11.297 -10.637 1.00 96.50 204 SER A N 1
ATOM 1685 C CA . SER A 1 204 ? 6.536 10.765 -11.602 1.00 96.50 204 SER A CA 1
ATOM 1686 C C . SER A 1 204 ? 5.155 10.533 -10.978 1.00 96.50 204 SER A C 1
ATOM 1688 O O . SER A 1 204 ? 4.135 10.976 -11.518 1.00 96.50 204 SER A O 1
ATOM 1690 N N . PHE A 1 205 ? 5.104 9.936 -9.782 1.00 95.88 205 PHE A N 1
ATOM 1691 C CA . PHE A 1 205 ? 3.852 9.709 -9.052 1.00 95.88 205 PHE A CA 1
ATOM 1692 C C . PHE A 1 205 ? 3.117 11.013 -8.707 1.00 95.88 205 PHE A C 1
ATOM 1694 O O . PHE A 1 205 ? 1.883 11.024 -8.638 1.00 95.88 205 PHE A O 1
ATOM 1701 N N . THR A 1 206 ? 3.847 12.116 -8.527 1.00 96.00 206 THR A N 1
ATOM 1702 C CA . THR A 1 206 ? 3.288 13.415 -8.121 1.00 96.00 206 THR A CA 1
ATOM 1703 C C . THR A 1 206 ? 3.061 14.400 -9.275 1.00 96.00 206 THR A C 1
ATOM 1705 O O . THR A 1 206 ? 2.316 15.364 -9.094 1.00 96.00 206 THR A O 1
ATOM 1708 N N . LYS A 1 207 ? 3.599 14.140 -10.475 1.00 93.25 207 LYS A N 1
ATOM 1709 C CA . LYS A 1 207 ? 3.623 15.052 -11.640 1.00 93.25 207 LYS A CA 1
ATOM 1710 C C . LYS A 1 207 ? 2.290 15.727 -11.998 1.00 93.25 207 LYS A C 1
ATOM 1712 O O . LYS A 1 207 ? 2.284 16.911 -12.321 1.00 93.25 207 LYS A O 1
ATOM 1717 N N . ASN A 1 208 ? 1.175 14.997 -11.927 1.00 90.94 208 ASN A N 1
ATOM 1718 C CA . ASN A 1 208 ? -0.178 15.505 -12.222 1.00 90.94 208 ASN A CA 1
ATOM 1719 C C . ASN A 1 208 ? -1.096 15.513 -10.984 1.00 90.94 208 ASN A C 1
ATOM 1721 O O . ASN A 1 208 ? -2.312 15.648 -11.103 1.00 90.94 208 ASN A O 1
ATOM 1725 N N . GLY A 1 209 ? -0.523 15.333 -9.793 1.00 92.00 209 GLY A N 1
ATOM 1726 C CA . GLY A 1 209 ? -1.249 14.991 -8.576 1.00 92.00 209 GLY A CA 1
ATOM 1727 C C . GLY A 1 209 ? -1.289 13.481 -8.335 1.00 92.00 209 GLY A C 1
ATOM 1728 O O . GLY A 1 209 ? -1.373 12.665 -9.261 1.00 92.00 209 GLY A O 1
ATOM 1729 N N . ILE A 1 210 ? -1.225 13.100 -7.059 1.00 92.44 210 ILE A N 1
ATOM 1730 C CA . ILE A 1 210 ? -1.152 11.689 -6.670 1.00 92.44 210 ILE A CA 1
ATOM 1731 C C . ILE A 1 210 ? -2.416 10.918 -7.079 1.00 92.44 210 ILE A C 1
ATOM 1733 O O . ILE A 1 210 ? -2.309 9.800 -7.576 1.00 92.44 210 ILE A O 1
ATOM 1737 N N . GLU A 1 211 ? -3.584 11.562 -6.992 1.00 88.56 211 GLU A N 1
ATOM 1738 C CA . GLU A 1 211 ? -4.909 10.989 -7.275 1.00 88.56 211 GLU A CA 1
ATOM 1739 C C . GLU A 1 211 ? -5.342 11.079 -8.752 1.00 88.56 211 GLU A C 1
ATOM 1741 O O . GLU A 1 211 ? -6.477 10.729 -9.083 1.00 88.56 211 GLU A O 1
ATOM 1746 N N . ASP A 1 212 ? -4.482 11.565 -9.656 1.00 89.88 212 ASP A N 1
ATOM 1747 C CA . ASP A 1 212 ? -4.822 11.665 -11.079 1.00 89.88 212 ASP A CA 1
ATOM 1748 C C . ASP A 1 212 ? -5.035 10.276 -11.700 1.00 89.88 212 ASP A C 1
ATOM 1750 O O . ASP A 1 212 ? -4.086 9.563 -12.034 1.00 89.88 212 ASP A O 1
ATOM 1754 N N . LYS A 1 213 ? -6.310 9.918 -11.887 1.00 85.62 213 LYS A N 1
ATOM 1755 C CA . LYS A 1 213 ? -6.742 8.625 -12.432 1.00 85.62 213 LYS A CA 1
ATOM 1756 C C . LYS A 1 213 ? -6.281 8.401 -13.870 1.00 85.62 213 LYS A C 1
ATOM 1758 O O . LYS A 1 213 ? -6.153 7.251 -14.286 1.00 85.62 213 LYS A O 1
ATOM 1763 N N . SER A 1 214 ? -6.049 9.470 -14.636 1.00 88.44 214 SER A N 1
ATOM 1764 C CA . SER A 1 214 ? -5.655 9.347 -16.042 1.00 88.44 214 SER A CA 1
ATOM 1765 C C . SER A 1 214 ? -4.232 8.801 -16.205 1.00 88.44 214 SER A C 1
ATOM 1767 O O . SER A 1 214 ? -3.984 8.056 -17.149 1.00 88.44 214 SER A O 1
ATOM 1769 N N . SER A 1 215 ? -3.346 9.079 -15.242 1.00 90.69 215 SER A N 1
ATOM 1770 C CA . SER A 1 215 ? -1.950 8.624 -15.223 1.00 90.69 215 SER A CA 1
ATOM 1771 C C . SER A 1 215 ? -1.707 7.358 -14.395 1.00 90.69 215 SER A C 1
ATOM 1773 O O . SER A 1 215 ? -0.573 6.896 -14.305 1.00 90.69 215 SER A O 1
ATOM 1775 N N . PHE A 1 216 ? -2.735 6.746 -13.794 1.00 89.06 216 PHE A N 1
ATOM 1776 C CA . PHE A 1 216 ? -2.555 5.559 -12.940 1.00 89.06 216 PHE A CA 1
ATOM 1777 C C . PHE A 1 216 ? -1.895 4.382 -13.651 1.00 89.06 216 PHE A C 1
ATOM 1779 O O . PHE A 1 216 ? -1.017 3.739 -13.082 1.00 89.06 216 PHE A O 1
ATOM 1786 N N . LEU A 1 217 ? -2.304 4.089 -14.887 1.00 91.75 217 LEU A N 1
ATOM 1787 C CA . LEU A 1 217 ? -1.708 2.982 -15.633 1.00 91.75 217 LEU A CA 1
ATOM 1788 C C . LEU A 1 217 ? -0.239 3.255 -15.962 1.00 91.75 217 LEU A C 1
ATOM 1790 O O . LEU A 1 217 ? 0.555 2.323 -15.899 1.00 91.75 217 LEU A O 1
ATOM 1794 N N . ASP A 1 218 ? 0.114 4.512 -16.236 1.00 94.25 218 ASP A N 1
ATOM 1795 C CA . ASP A 1 218 ? 1.491 4.919 -16.521 1.00 94.25 218 ASP A CA 1
ATOM 1796 C C . ASP A 1 218 ? 2.361 4.825 -15.257 1.00 94.25 218 ASP A C 1
ATOM 1798 O O . ASP A 1 218 ? 3.444 4.246 -15.302 1.00 94.25 218 ASP A O 1
ATOM 1802 N N . LYS A 1 219 ? 1.850 5.281 -14.101 1.00 94.56 219 LYS A N 1
ATOM 1803 C CA . LYS A 1 219 ? 2.513 5.137 -12.789 1.00 94.56 219 LYS A CA 1
ATOM 1804 C C . LYS A 1 219 ? 2.793 3.669 -12.454 1.00 94.56 219 LYS A C 1
ATOM 1806 O O . LYS A 1 219 ? 3.877 3.329 -11.988 1.00 94.56 219 LYS A O 1
ATOM 1811 N N . VAL A 1 220 ? 1.822 2.786 -12.703 1.00 94.50 220 VAL A N 1
ATOM 1812 C CA . VAL A 1 220 ? 1.957 1.337 -12.470 1.00 94.50 220 VAL A CA 1
ATOM 1813 C C . VAL A 1 220 ? 2.950 0.702 -13.441 1.00 94.50 220 VAL A C 1
ATOM 1815 O O . VAL A 1 220 ? 3.726 -0.163 -13.037 1.00 94.50 220 VAL A O 1
ATOM 1818 N N . GLU A 1 221 ? 2.923 1.108 -14.710 1.00 96.25 221 GLU A N 1
ATOM 1819 C CA . GLU A 1 221 ? 3.859 0.641 -15.733 1.00 96.25 221 GLU A CA 1
ATOM 1820 C C . GLU A 1 221 ? 5.303 1.003 -15.352 1.00 96.25 221 GLU A C 1
ATOM 1822 O O . GLU A 1 221 ? 6.161 0.121 -15.294 1.00 96.25 221 GLU A O 1
ATOM 1827 N N . GLU A 1 222 ? 5.548 2.261 -14.978 1.00 97.25 222 GLU A N 1
ATOM 1828 C CA . GLU A 1 222 ? 6.858 2.744 -14.533 1.00 97.25 222 GLU A CA 1
ATOM 1829 C C . GLU A 1 222 ? 7.325 2.065 -13.239 1.00 97.25 222 GLU A C 1
ATOM 1831 O O . GLU A 1 222 ? 8.463 1.591 -13.162 1.00 97.25 222 GLU A O 1
ATOM 1836 N N . TYR A 1 223 ? 6.436 1.941 -12.246 1.00 97.62 223 TYR A N 1
ATOM 1837 C CA . TYR A 1 223 ? 6.726 1.221 -11.007 1.00 97.62 223 TYR A CA 1
ATOM 1838 C C . TYR A 1 223 ? 7.158 -0.222 -11.291 1.00 97.62 223 TYR A C 1
ATOM 1840 O O . TYR A 1 223 ? 8.175 -0.685 -10.773 1.00 97.62 223 TYR A O 1
ATOM 1848 N N . ALA A 1 224 ? 6.422 -0.932 -12.153 1.00 96.94 224 ALA A N 1
ATOM 1849 C CA . ALA A 1 224 ? 6.728 -2.310 -12.517 1.00 96.94 224 ALA A CA 1
ATOM 1850 C C . ALA A 1 224 ? 8.067 -2.433 -13.255 1.00 96.94 224 ALA A C 1
ATOM 1852 O O . ALA A 1 224 ? 8.839 -3.352 -12.976 1.00 96.94 224 ALA A O 1
ATOM 1853 N N . GLU A 1 225 ? 8.373 -1.514 -14.173 1.00 97.06 225 GLU A N 1
ATOM 1854 C CA . GLU A 1 225 ? 9.669 -1.494 -14.849 1.00 97.06 225 GLU A CA 1
ATOM 1855 C C . GLU A 1 225 ? 10.833 -1.338 -13.872 1.00 97.06 225 GLU A C 1
ATOM 1857 O O . GLU A 1 225 ? 11.817 -2.076 -13.969 1.00 97.06 225 GLU A O 1
ATOM 1862 N N . ILE A 1 226 ? 10.738 -0.382 -12.945 1.00 97.69 226 ILE A N 1
ATOM 1863 C CA . ILE A 1 226 ? 11.774 -0.143 -11.936 1.00 97.69 226 ILE A CA 1
ATOM 1864 C C . ILE A 1 226 ? 11.886 -1.351 -11.008 1.00 97.69 226 ILE A C 1
ATOM 1866 O O . ILE A 1 226 ? 12.994 -1.834 -10.773 1.00 97.69 226 ILE A O 1
ATOM 1870 N N . PHE A 1 227 ? 10.756 -1.895 -10.554 1.00 96.88 227 PHE A N 1
ATOM 1871 C CA . PHE A 1 227 ? 10.717 -3.094 -9.725 1.00 96.88 227 PHE A CA 1
ATOM 1872 C C . PHE A 1 227 ? 11.469 -4.258 -10.384 1.00 96.88 227 PHE A C 1
ATOM 1874 O O . PHE A 1 227 ? 12.343 -4.861 -9.761 1.00 96.88 227 PHE A O 1
ATOM 1881 N N . PHE A 1 228 ? 11.185 -4.559 -11.658 1.00 95.44 228 PHE A N 1
ATOM 1882 C CA . PHE A 1 228 ? 11.868 -5.646 -12.358 1.00 95.44 228 PHE A CA 1
ATOM 1883 C C . PHE A 1 228 ? 13.350 -5.351 -12.594 1.00 95.44 228 PHE A C 1
ATOM 1885 O O . PHE A 1 228 ? 14.165 -6.255 -12.423 1.00 95.44 228 PHE A O 1
ATOM 1892 N N . LYS A 1 229 ? 13.730 -4.111 -12.934 1.00 94.88 229 LYS A N 1
ATOM 1893 C CA . LYS A 1 229 ? 15.146 -3.720 -13.074 1.00 94.88 229 LYS A CA 1
ATOM 1894 C C . LYS A 1 229 ? 15.913 -3.972 -11.773 1.00 94.88 229 LYS A C 1
ATOM 1896 O O . LYS A 1 229 ? 16.925 -4.672 -11.796 1.00 94.88 229 LYS A O 1
ATOM 1901 N N . LEU A 1 230 ? 15.383 -3.503 -10.643 1.00 94.19 230 LEU A N 1
ATOM 1902 C CA . LEU A 1 230 ? 15.979 -3.716 -9.322 1.00 94.19 230 LEU A CA 1
ATOM 1903 C C . LEU A 1 230 ? 16.037 -5.200 -8.957 1.00 94.19 230 LEU A C 1
ATOM 1905 O O . LEU A 1 230 ? 17.072 -5.669 -8.494 1.00 94.19 230 LEU A O 1
ATOM 1909 N N . TYR A 1 231 ? 14.975 -5.961 -9.235 1.00 92.31 231 TYR A N 1
ATOM 1910 C CA . TYR A 1 231 ? 14.960 -7.405 -9.003 1.00 92.31 231 TYR A CA 1
ATOM 1911 C C . TYR A 1 231 ? 16.107 -8.109 -9.740 1.00 92.31 231 TYR A C 1
ATOM 1913 O O . TYR A 1 231 ? 16.818 -8.917 -9.148 1.00 92.31 231 TYR A O 1
ATOM 1921 N N . VAL A 1 232 ? 16.335 -7.780 -11.018 1.00 91.31 232 VAL A N 1
ATOM 1922 C CA . VAL A 1 232 ? 17.440 -8.354 -11.805 1.00 91.31 232 VAL A CA 1
ATOM 1923 C C . VAL A 1 232 ? 18.798 -8.018 -11.208 1.00 91.31 232 VAL A C 1
ATOM 1925 O O . VAL A 1 232 ? 19.680 -8.875 -11.157 1.00 91.31 232 VAL A O 1
ATOM 1928 N N . GLU A 1 233 ? 18.996 -6.773 -10.792 1.00 89.75 233 GLU A N 1
ATOM 1929 C CA . GLU A 1 233 ? 20.261 -6.360 -10.198 1.00 89.75 233 GLU A CA 1
ATOM 1930 C C . GLU A 1 233 ? 20.500 -7.013 -8.832 1.00 89.75 233 GLU A C 1
ATOM 1932 O O . GLU A 1 233 ? 21.616 -7.448 -8.554 1.00 89.75 233 GLU A O 1
ATOM 1937 N N . ASP A 1 234 ? 19.457 -7.153 -8.013 1.00 89.31 234 ASP A N 1
ATOM 1938 C CA . ASP A 1 234 ? 19.536 -7.815 -6.709 1.00 89.31 234 ASP A CA 1
ATOM 1939 C C . ASP A 1 234 ? 19.926 -9.297 -6.851 1.00 89.31 234 ASP A C 1
ATOM 1941 O O . ASP A 1 234 ? 20.711 -9.807 -6.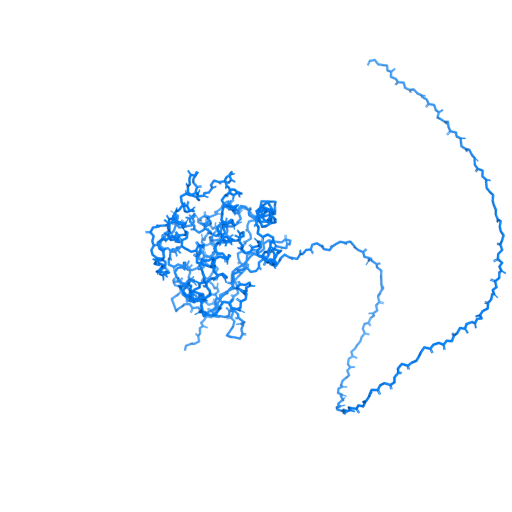054 1.00 89.31 234 ASP A O 1
ATOM 1945 N N . GLN A 1 235 ? 19.465 -9.981 -7.908 1.00 85.25 235 GLN A N 1
ATOM 1946 C CA . GLN A 1 235 ? 19.903 -11.352 -8.217 1.00 85.25 235 GLN A CA 1
ATOM 1947 C C . GLN A 1 235 ? 21.378 -11.427 -8.651 1.00 85.25 235 GLN A C 1
ATOM 1949 O O . GLN A 1 235 ? 22.042 -12.436 -8.415 1.00 85.25 235 GLN A O 1
ATOM 1954 N N . LYS A 1 236 ? 21.904 -10.378 -9.298 1.00 83.44 236 LYS A N 1
ATOM 1955 C CA . LYS A 1 236 ? 23.300 -10.328 -9.770 1.00 83.44 236 LYS A CA 1
ATOM 1956 C C . LYS A 1 236 ? 24.298 -10.038 -8.651 1.00 83.44 236 LYS A C 1
ATOM 1958 O O . LYS A 1 236 ? 25.440 -10.479 -8.758 1.00 83.44 236 LYS A O 1
ATOM 1963 N N . ASN A 1 237 ? 23.872 -9.357 -7.585 1.00 70.69 237 ASN A N 1
ATOM 1964 C CA . ASN A 1 237 ? 24.722 -8.975 -6.454 1.00 70.69 237 ASN A CA 1
ATOM 1965 C C . ASN A 1 237 ? 24.216 -9.554 -5.115 1.00 70.69 237 ASN A C 1
ATOM 1967 O O . ASN A 1 237 ? 23.796 -8.798 -4.233 1.00 70.69 237 ASN A O 1
ATOM 1971 N N . PRO A 1 238 ? 24.317 -10.882 -4.883 1.00 60.94 238 PRO A N 1
ATOM 1972 C CA . PRO A 1 238 ? 23.734 -11.511 -3.699 1.00 60.94 238 PRO A CA 1
ATOM 1973 C C . PRO A 1 238 ? 24.315 -11.010 -2.370 1.00 60.94 238 PRO A C 1
ATOM 1975 O O . PRO A 1 238 ? 23.636 -11.080 -1.349 1.00 60.94 238 PRO A O 1
ATOM 1978 N N . GLN A 1 239 ? 25.547 -10.486 -2.376 1.00 54.75 239 GLN A N 1
ATOM 1979 C CA . GLN A 1 239 ? 26.244 -9.971 -1.189 1.00 54.75 239 GLN A CA 1
ATOM 1980 C C . GLN A 1 239 ? 25.605 -8.704 -0.591 1.00 54.75 239 GLN A C 1
ATOM 1982 O O . GLN A 1 239 ? 25.797 -8.451 0.593 1.00 54.75 239 GLN A O 1
ATOM 1987 N N . GLN A 1 240 ? 24.808 -7.945 -1.359 1.00 52.56 240 GLN A N 1
ATOM 1988 C CA . GLN A 1 240 ? 23.947 -6.879 -0.816 1.00 52.56 240 GLN A CA 1
ATOM 1989 C C . GLN A 1 240 ? 22.586 -7.408 -0.320 1.00 52.56 240 GLN A C 1
ATOM 1991 O O . GLN A 1 240 ? 21.878 -6.701 0.386 1.00 52.56 240 GLN A O 1
ATOM 1996 N N . SER A 1 241 ? 22.220 -8.649 -0.669 1.00 50.62 241 SER A N 1
ATOM 1997 C CA . SER A 1 241 ? 20.902 -9.262 -0.407 1.00 50.62 241 SER A CA 1
ATOM 1998 C C . SER A 1 241 ? 20.915 -10.361 0.670 1.00 50.62 241 SER A C 1
ATOM 2000 O O . SER A 1 241 ? 19.894 -10.988 0.963 1.00 50.62 241 SER A O 1
ATOM 2002 N N . SER A 1 242 ? 22.081 -10.653 1.246 1.00 40.38 242 SER A N 1
ATOM 2003 C CA . SER A 1 242 ? 22.270 -11.773 2.163 1.00 40.38 242 SER A CA 1
ATOM 2004 C C . SER A 1 242 ? 21.830 -11.447 3.592 1.00 40.38 242 SER A C 1
ATOM 2006 O O . SER A 1 242 ? 22.653 -11.080 4.423 1.00 40.38 242 SER A O 1
ATOM 2008 N N . GLN A 1 243 ? 20.539 -11.650 3.876 1.00 41.00 243 GLN A N 1
ATOM 2009 C CA . GLN A 1 243 ? 20.022 -12.604 4.876 1.00 41.00 243 GLN A CA 1
ATOM 2010 C C . GLN A 1 243 ? 18.475 -12.549 4.884 1.00 41.00 243 GLN A C 1
ATOM 2012 O O . GLN A 1 243 ? 17.896 -11.510 5.159 1.00 41.00 243 GLN A O 1
ATOM 2017 N N . GLN A 1 244 ? 17.825 -13.696 4.617 1.00 40.12 244 GLN A N 1
ATOM 2018 C CA . GLN A 1 244 ? 16.363 -13.972 4.637 1.00 40.12 244 GLN A CA 1
ATOM 2019 C C . GLN A 1 244 ? 15.516 -13.767 3.355 1.00 40.12 244 GLN A C 1
ATOM 2021 O O . GLN A 1 244 ? 14.295 -13.857 3.418 1.00 40.12 244 GLN A O 1
ATOM 2026 N N . GLY A 1 245 ? 16.102 -13.622 2.162 1.00 40.19 245 GLY A N 1
ATOM 2027 C CA . GLY A 1 245 ? 15.323 -13.475 0.911 1.00 40.19 245 GLY A CA 1
ATOM 2028 C C . GLY A 1 245 ? 14.678 -14.746 0.318 1.00 40.19 245 GLY A C 1
ATOM 2029 O O . GLY A 1 245 ? 13.991 -14.658 -0.695 1.00 40.19 245 GLY A O 1
ATOM 2030 N N . SER A 1 246 ? 14.892 -15.938 0.890 1.00 31.44 246 SER A N 1
ATOM 2031 C CA . SER A 1 246 ? 14.396 -17.212 0.326 1.00 31.44 246 SER A CA 1
ATOM 2032 C C . SER A 1 246 ? 13.084 -17.722 0.936 1.00 31.44 246 SER A C 1
ATOM 2034 O O . SER A 1 246 ? 12.714 -18.876 0.723 1.00 31.44 246 SER A O 1
ATOM 2036 N N . GLN A 1 247 ? 12.344 -16.875 1.651 1.00 33.81 247 GLN A N 1
ATOM 2037 C CA . GLN A 1 247 ? 10.890 -16.999 1.688 1.00 33.81 247 GLN A CA 1
ATOM 2038 C C . GLN A 1 247 ? 10.352 -16.015 0.663 1.00 33.81 247 GLN A C 1
ATOM 2040 O O . GLN A 1 247 ? 10.567 -14.813 0.785 1.00 33.81 247 GLN A O 1
ATOM 2045 N N . GLN A 1 248 ? 9.672 -16.529 -0.364 1.00 38.81 248 GLN A N 1
ATOM 2046 C CA . GLN A 1 248 ? 8.822 -15.699 -1.202 1.00 38.81 248 GLN A CA 1
ATOM 2047 C C . GLN A 1 248 ? 8.012 -14.789 -0.271 1.00 38.81 248 GLN A C 1
ATOM 2049 O O . GLN A 1 248 ? 7.205 -15.275 0.520 1.00 38.81 248 GLN A O 1
ATOM 2054 N N . GLN A 1 249 ? 8.210 -13.476 -0.369 1.00 39.19 249 GLN A N 1
ATOM 2055 C CA . GLN A 1 249 ? 7.436 -12.467 0.358 1.00 39.19 249 GLN A CA 1
ATOM 2056 C C . GLN A 1 249 ? 5.965 -12.418 -0.121 1.00 39.19 249 GLN A C 1
ATOM 2058 O O . GLN A 1 249 ? 5.256 -11.440 0.076 1.00 39.19 249 GLN A O 1
ATOM 2063 N N . SER A 1 250 ? 5.473 -13.495 -0.740 1.00 33.66 250 SER A N 1
ATOM 2064 C CA . SER A 1 250 ? 4.104 -13.710 -1.193 1.00 33.66 250 SER A CA 1
ATOM 2065 C C . SER A 1 250 ? 3.176 -14.167 -0.059 1.00 33.66 250 SER A C 1
ATOM 2067 O O . SER A 1 250 ? 2.306 -15.002 -0.290 1.00 33.66 250 SER A O 1
ATOM 2069 N N . GLY A 1 251 ? 3.358 -13.666 1.168 1.00 31.47 251 GLY A N 1
ATOM 2070 C CA . GLY A 1 251 ? 2.624 -14.185 2.329 1.00 31.47 251 GLY A CA 1
ATOM 2071 C C . GLY A 1 251 ? 2.203 -13.205 3.424 1.00 31.47 251 GLY A C 1
ATOM 2072 O O . GLY A 1 251 ? 1.418 -13.615 4.268 1.00 31.47 251 GLY A O 1
ATOM 2073 N N . GLN A 1 252 ? 2.670 -11.950 3.450 1.00 35.19 252 GLN A N 1
ATOM 2074 C CA . GLN A 1 252 ? 2.333 -11.021 4.552 1.00 35.19 252 GLN A CA 1
ATOM 2075 C C . GLN A 1 252 ? 1.955 -9.593 4.125 1.00 35.19 252 GLN A C 1
ATOM 2077 O O . GLN A 1 252 ? 1.811 -8.714 4.966 1.00 35.19 252 GLN A O 1
ATOM 2082 N N . GLN A 1 253 ? 1.709 -9.371 2.836 1.00 42.94 253 GLN A N 1
ATOM 2083 C CA . GLN A 1 253 ? 0.927 -8.229 2.355 1.00 42.94 253 GLN A CA 1
ATOM 2084 C C . GLN A 1 253 ? -0.360 -8.805 1.760 1.00 42.94 253 GLN A C 1
ATOM 2086 O O . GLN A 1 253 ? -0.288 -9.824 1.067 1.00 42.94 253 GLN A O 1
ATOM 2091 N N . GLY A 1 254 ? -1.516 -8.242 2.131 1.00 34.69 254 GLY A N 1
ATOM 2092 C CA . GLY A 1 254 ? -2.859 -8.797 1.930 1.00 34.69 254 GLY A CA 1
ATOM 2093 C C . GLY A 1 254 ? -3.000 -9.621 0.651 1.00 34.69 254 GLY A C 1
ATOM 2094 O O . GLY A 1 254 ? -3.027 -9.095 -0.459 1.00 34.69 254 GLY A O 1
ATOM 2095 N N . SER A 1 255 ? -3.067 -10.945 0.796 1.00 26.89 255 SER A N 1
ATOM 2096 C CA . SER A 1 255 ? -3.295 -11.837 -0.334 1.00 26.89 255 SER A CA 1
ATOM 2097 C C . SER A 1 255 ? -4.725 -11.617 -0.827 1.00 26.89 255 SER A C 1
ATOM 2099 O O . SER A 1 255 ? -5.662 -12.208 -0.293 1.00 26.89 255 SER A O 1
ATOM 2101 N N . GLN A 1 256 ? -4.915 -10.802 -1.867 1.00 36.72 256 GLN A N 1
ATOM 2102 C CA . GLN A 1 256 ? -6.092 -10.942 -2.718 1.00 36.72 256 GLN A CA 1
ATOM 2103 C C . GLN A 1 256 ? -6.010 -12.329 -3.368 1.00 36.72 256 GLN A C 1
ATOM 2105 O O . GLN A 1 256 ? -5.325 -12.541 -4.371 1.00 36.72 256 GLN A O 1
ATOM 2110 N N . GLN A 1 257 ? -6.677 -13.313 -2.762 1.00 29.94 257 GLN A N 1
ATOM 2111 C CA . GLN A 1 257 ? -6.929 -14.592 -3.408 1.00 29.94 257 GLN A CA 1
ATOM 2112 C C . GLN A 1 257 ? -7.838 -14.347 -4.616 1.00 29.94 257 GLN A C 1
ATOM 2114 O O . GLN A 1 257 ? -9.057 -14.265 -4.495 1.00 29.94 257 GLN A O 1
ATOM 2119 N N . GLN A 1 258 ? -7.242 -14.257 -5.805 1.00 27.22 258 GLN A N 1
ATOM 2120 C CA . GLN A 1 258 ? -7.969 -14.422 -7.058 1.00 27.22 258 GLN A CA 1
ATOM 2121 C C . GLN A 1 258 ? -8.460 -15.873 -7.156 1.00 27.22 258 GLN A C 1
ATOM 2123 O O . GLN A 1 258 ? -7.739 -16.762 -7.615 1.00 27.22 258 GLN A O 1
ATOM 2128 N N . SER A 1 259 ? -9.702 -16.124 -6.747 1.00 25.55 259 SER A N 1
ATOM 2129 C CA . SER A 1 259 ? -10.430 -17.314 -7.180 1.00 25.55 259 SER A CA 1
ATOM 2130 C C . SER A 1 259 ? -10.888 -17.082 -8.623 1.00 25.55 259 SER A C 1
ATOM 2132 O O . SER A 1 259 ? -11.792 -16.305 -8.918 1.00 25.55 259 SER A O 1
ATOM 2134 N N . GLY A 1 260 ? -10.179 -17.715 -9.558 1.00 24.33 260 GLY A N 1
ATOM 2135 C CA . GLY A 1 260 ? -10.540 -17.713 -10.970 1.00 24.33 260 GLY A CA 1
ATOM 2136 C C . GLY A 1 260 ? -11.895 -18.383 -11.196 1.00 24.33 260 GLY A C 1
ATOM 2137 O O . GLY A 1 260 ? -12.207 -19.407 -10.591 1.00 24.33 260 GLY A O 1
ATOM 2138 N N . GLN A 1 261 ? -12.674 -17.795 -12.100 1.00 23.53 261 GLN A N 1
ATOM 2139 C CA . GLN A 1 261 ? -13.927 -18.326 -12.623 1.00 23.53 261 GLN A CA 1
ATOM 2140 C C . GLN A 1 261 ? -13.796 -19.808 -13.019 1.00 23.53 261 GLN A C 1
ATOM 2142 O O . GLN A 1 261 ? -13.030 -20.150 -13.919 1.00 23.53 261 GLN A O 1
ATOM 2147 N N . GLN A 1 262 ? -14.596 -20.673 -12.394 1.00 24.31 262 GLN A N 1
ATOM 2148 C CA . GLN A 1 262 ? -15.069 -21.902 -13.024 1.00 24.31 262 GLN A CA 1
ATOM 2149 C C . GLN A 1 262 ? -16.484 -21.646 -13.547 1.00 24.31 262 GLN A C 1
ATOM 2151 O O . GLN A 1 262 ? -17.344 -21.150 -12.822 1.00 24.31 262 GLN A O 1
ATOM 2156 N N . GLY A 1 263 ? -16.740 -22.016 -14.794 1.00 20.22 263 GLY A N 1
ATOM 2157 C CA . GLY A 1 263 ? -18.090 -22.289 -15.281 1.00 20.22 263 GLY A CA 1
ATOM 2158 C C . GLY A 1 263 ? -18.074 -23.563 -16.128 1.00 20.22 263 GLY A C 1
ATOM 2159 O O . GLY A 1 263 ? -16.986 -24.048 -16.438 1.00 20.22 263 GLY A O 1
ATOM 2160 N N . PRO A 1 264 ? -19.229 -24.064 -16.598 1.00 26.02 264 PRO A N 1
ATOM 2161 C CA . PRO A 1 264 ? -20.548 -24.108 -15.973 1.00 26.02 264 PRO A CA 1
ATOM 2162 C C . PRO A 1 264 ? -20.949 -25.548 -15.556 1.00 26.02 264 PRO A C 1
ATOM 2164 O O . PRO A 1 264 ? -20.320 -26.531 -15.930 1.00 26.02 264 PRO A O 1
ATOM 2167 N N . GLN A 1 265 ? -22.023 -25.617 -14.764 1.00 23.83 265 GLN A N 1
ATOM 2168 C CA . GLN A 1 265 ? -22.886 -26.754 -14.393 1.00 23.83 265 GLN A CA 1
ATOM 2169 C C . GLN A 1 265 ? -22.672 -28.139 -15.046 1.00 23.83 265 GLN A C 1
ATOM 2171 O O . GLN A 1 265 ? -22.785 -28.295 -16.259 1.00 23.83 265 GLN A O 1
ATOM 2176 N N . GLN A 1 266 ? -22.715 -29.175 -14.198 1.00 24.70 266 GLN A N 1
ATOM 2177 C CA . GLN A 1 266 ? -23.656 -30.282 -14.407 1.00 24.70 266 GLN A CA 1
ATOM 2178 C C . GLN A 1 266 ? -24.526 -30.496 -13.161 1.00 24.70 266 GLN A C 1
ATOM 2180 O O . GLN A 1 266 ? -24.035 -30.690 -12.052 1.00 24.70 266 GLN A O 1
ATOM 2185 N N . GLN A 1 267 ? -25.840 -30.408 -13.373 1.00 24.47 267 GLN A N 1
ATOM 2186 C CA . GLN A 1 267 ? -26.879 -30.901 -12.475 1.00 24.47 267 GLN A CA 1
ATOM 2187 C C . GLN A 1 267 ? -27.033 -32.421 -12.612 1.00 24.47 267 GLN A C 1
ATOM 2189 O O . GLN A 1 267 ? -26.725 -32.983 -13.660 1.00 24.47 267 GLN A O 1
ATOM 2194 N N . SER A 1 268 ? -27.685 -32.988 -11.590 1.00 23.47 268 SER A N 1
ATOM 2195 C CA . SER A 1 268 ? -28.266 -34.335 -11.424 1.00 23.47 268 SER A CA 1
ATOM 2196 C C . SER A 1 268 ? -27.381 -35.327 -10.646 1.00 23.47 268 SER A C 1
ATOM 2198 O O . SER A 1 268 ? -26.238 -35.552 -10.999 1.00 23.47 268 SER A O 1
ATOM 2200 N N . GLY A 1 269 ? -27.830 -35.930 -9.540 1.00 22.39 269 GLY A N 1
ATOM 2201 C CA . GLY A 1 269 ? -29.122 -35.817 -8.874 1.00 22.39 269 GLY A CA 1
ATOM 2202 C C . GLY A 1 269 ? -29.235 -36.670 -7.603 1.00 22.39 269 GLY A C 1
ATOM 2203 O O . GLY A 1 269 ? -28.341 -37.430 -7.257 1.00 22.39 269 GLY A O 1
ATOM 2204 N N . GLN A 1 270 ? -30.419 -36.533 -7.006 1.00 26.45 270 GLN A N 1
ATOM 2205 C CA . GLN A 1 270 ? -31.142 -37.460 -6.133 1.00 26.45 270 GLN A CA 1
ATOM 2206 C C . GLN A 1 270 ? -30.795 -37.601 -4.640 1.00 26.45 270 GLN A C 1
ATOM 2208 O O . GLN A 1 270 ? -29.660 -37.645 -4.187 1.00 26.45 270 GLN A O 1
ATOM 2213 N N . GLN A 1 271 ? -31.914 -37.643 -3.913 1.00 25.28 271 GLN A N 1
ATOM 2214 C CA . GLN A 1 271 ? -32.152 -37.759 -2.482 1.00 25.28 271 GLN A CA 1
ATOM 2215 C C . GLN A 1 271 ? -31.556 -39.027 -1.858 1.00 25.28 271 GLN A C 1
ATOM 2217 O O . GLN A 1 271 ? -31.522 -40.080 -2.487 1.00 25.28 271 GLN A O 1
ATOM 2222 N N . GLY A 1 272 ? -31.245 -38.951 -0.562 1.00 23.12 272 GLY A N 1
ATOM 2223 C CA . GLY A 1 272 ? -31.025 -40.123 0.283 1.00 23.12 272 GLY A CA 1
ATOM 2224 C C . GLY A 1 272 ? -30.838 -39.745 1.752 1.00 23.12 272 GLY A C 1
ATOM 2225 O O . GLY A 1 272 ? -29.964 -38.963 2.092 1.00 23.12 272 GLY A O 1
ATOM 2226 N N . SER A 1 273 ? -31.718 -40.266 2.591 1.00 23.78 273 SER A N 1
ATOM 2227 C CA . SER A 1 273 ? -32.028 -39.957 3.991 1.00 23.78 273 SER A CA 1
ATOM 2228 C C . SER A 1 273 ? -31.033 -40.444 5.065 1.00 23.78 273 SER A C 1
ATOM 2230 O O . SER A 1 273 ? -30.301 -41.401 4.858 1.00 23.78 273 SER A O 1
ATOM 2232 N N . GLN A 1 274 ? -31.107 -39.782 6.234 1.00 24.05 274 GLN A N 1
ATOM 2233 C CA . GLN A 1 274 ? -30.942 -40.262 7.627 1.00 24.05 274 GLN A CA 1
ATOM 2234 C C . GLN A 1 274 ? -30.235 -41.616 7.891 1.00 24.05 274 GLN A C 1
ATOM 2236 O O . GLN A 1 274 ? -30.748 -42.649 7.485 1.00 24.05 274 GLN A O 1
ATOM 2241 N N . GLN A 1 275 ? -29.218 -41.643 8.771 1.00 25.48 275 GLN A N 1
ATOM 2242 C CA . GLN A 1 275 ? -29.304 -42.155 10.162 1.00 25.48 275 GLN A CA 1
ATOM 2243 C C . GLN A 1 275 ? -27.932 -42.265 10.868 1.00 25.48 275 GLN A C 1
ATOM 2245 O O . GLN A 1 275 ? -26.871 -42.138 10.269 1.00 25.48 275 GLN A O 1
ATOM 2250 N N . GLN A 1 276 ? -28.027 -42.419 12.191 1.00 24.12 276 GLN A N 1
ATOM 2251 C CA . GLN A 1 276 ? -27.035 -42.315 13.260 1.00 24.12 276 GLN A CA 1
ATOM 2252 C C . GLN A 1 276 ? -26.012 -43.468 13.373 1.00 24.12 276 GLN A C 1
ATOM 2254 O O . GLN A 1 276 ? -26.284 -44.605 13.007 1.00 24.12 276 GLN A O 1
ATOM 2259 N N . SER A 1 277 ? -24.959 -43.158 14.149 1.00 23.95 277 SER A N 1
ATOM 2260 C CA . SER A 1 277 ? -24.281 -43.986 15.177 1.00 23.95 277 SER A CA 1
ATOM 2261 C C . SER A 1 277 ? -23.296 -45.095 14.773 1.00 23.95 277 SER A C 1
ATOM 2263 O O . SER A 1 277 ? -23.605 -45.942 13.949 1.00 23.95 277 SER A O 1
ATOM 2265 N N . GLY A 1 278 ? -22.157 -45.157 15.491 1.00 23.41 278 GLY A N 1
ATOM 2266 C CA . GLY A 1 278 ? -21.440 -46.423 15.728 1.00 23.41 278 GLY A CA 1
ATOM 2267 C C . GLY A 1 278 ? -19.907 -46.387 15.816 1.00 23.41 278 GLY A C 1
ATOM 2268 O O . GLY A 1 278 ? -19.234 -46.570 14.818 1.00 23.41 278 GLY A O 1
ATOM 2269 N N . GLN A 1 279 ? -19.403 -46.171 17.034 1.00 25.64 279 GLN A N 1
ATOM 2270 C CA . GLN A 1 279 ? -18.197 -46.701 17.710 1.00 25.64 279 GLN A CA 1
ATOM 2271 C C . GLN A 1 279 ? -17.008 -47.381 16.969 1.00 25.64 279 GLN A C 1
ATOM 2273 O O . GLN A 1 279 ? -17.169 -48.310 16.192 1.00 25.64 279 GLN A O 1
ATOM 2278 N N . GLN A 1 280 ? -15.808 -46.970 17.428 1.00 25.78 280 GLN A N 1
ATOM 2279 C CA . GLN A 1 280 ? -14.577 -47.718 17.799 1.00 25.78 280 GLN A CA 1
ATOM 2280 C C . GLN A 1 280 ? -14.092 -48.950 17.002 1.00 25.78 280 GLN A C 1
ATOM 2282 O O . GLN A 1 280 ? -14.783 -49.955 16.900 1.00 25.78 280 GLN A O 1
ATOM 2287 N N . GLY A 1 281 ? -12.780 -48.963 16.695 1.00 24.28 281 GLY A N 1
ATOM 2288 C CA . GLY A 1 281 ? -12.003 -50.211 16.598 1.00 24.28 281 GLY A CA 1
ATOM 2289 C C . GLY A 1 281 ? -10.618 -50.124 15.930 1.00 24.28 281 GLY A C 1
ATOM 2290 O O . GLY A 1 281 ? -10.518 -50.201 14.718 1.00 24.28 281 GLY A O 1
ATOM 2291 N N . SER A 1 282 ? -9.581 -49.988 16.764 1.00 25.47 282 SER A N 1
ATOM 2292 C CA . SER A 1 282 ? -8.268 -50.681 16.787 1.00 25.47 282 SER A CA 1
ATOM 2293 C C . SER A 1 282 ? -7.405 -50.961 15.530 1.00 25.47 282 SER A C 1
ATOM 2295 O O . SER A 1 282 ? -7.798 -51.648 14.599 1.00 25.47 282 SER A O 1
ATOM 2297 N N . GLN A 1 283 ? -6.138 -50.531 15.661 1.00 25.58 283 GLN A N 1
ATOM 2298 C CA . GLN A 1 283 ? -4.840 -51.064 15.184 1.00 25.58 283 GLN A CA 1
ATOM 2299 C C . GLN A 1 283 ? -4.782 -52.386 14.371 1.00 25.58 283 GLN A C 1
ATOM 2301 O O . GLN A 1 283 ? -5.251 -53.408 14.853 1.00 25.58 283 GLN A O 1
ATOM 2306 N N . GLN A 1 284 ? -4.011 -52.406 13.265 1.00 27.20 284 GLN A N 1
ATOM 2307 C CA . GLN A 1 284 ? -2.684 -53.071 13.123 1.00 27.20 284 GLN A CA 1
ATOM 2308 C C . GLN A 1 284 ? -2.242 -53.286 11.649 1.00 27.20 284 GLN A C 1
ATOM 2310 O O . GLN A 1 284 ? -2.901 -53.960 10.875 1.00 27.20 284 GLN A O 1
ATOM 2315 N N . GLN A 1 285 ? -1.052 -52.750 11.338 1.00 26.17 285 GLN A N 1
ATOM 2316 C CA . GLN A 1 285 ? 0.103 -53.393 10.674 1.00 26.17 285 GLN A CA 1
ATOM 2317 C C . GLN A 1 285 ? 0.040 -53.988 9.238 1.00 26.17 285 GLN A C 1
ATOM 2319 O O . GLN A 1 285 ? -0.512 -55.048 8.988 1.00 26.17 285 GLN A O 1
ATOM 2324 N N . SER A 1 286 ? 0.823 -53.332 8.361 1.00 27.67 286 SER A N 1
ATOM 2325 C CA . SER A 1 286 ? 1.843 -53.845 7.410 1.00 27.67 286 SER A CA 1
ATOM 2326 C C . SER A 1 286 ? 1.580 -55.073 6.518 1.00 27.67 286 SER A C 1
ATOM 2328 O O . SER A 1 286 ? 1.460 -56.189 7.011 1.00 27.67 286 SER A O 1
ATOM 2330 N N . GLY A 1 287 ? 1.765 -54.894 5.198 1.00 26.03 287 GLY A N 1
ATOM 2331 C CA . GLY A 1 287 ? 2.030 -56.000 4.265 1.00 26.03 287 GLY A CA 1
ATOM 2332 C C . GLY A 1 287 ? 2.146 -55.628 2.776 1.00 26.03 287 GLY A C 1
ATOM 2333 O O . GLY A 1 287 ? 1.145 -55.621 2.082 1.00 26.03 287 GLY A O 1
ATOM 2334 N N . GLN A 1 288 ? 3.384 -55.362 2.335 1.00 29.47 288 GLN A N 1
ATOM 2335 C CA . GLN A 1 288 ? 4.057 -55.747 1.069 1.00 29.47 288 GLN A CA 1
ATOM 2336 C C . GLN A 1 288 ? 3.482 -55.490 -0.352 1.00 29.47 288 GLN A C 1
ATOM 2338 O O . GLN A 1 288 ? 2.293 -55.409 -0.621 1.00 29.47 288 GLN A O 1
ATOM 2343 N N . GLN A 1 289 ? 4.447 -55.359 -1.274 1.00 29.88 289 GLN A N 1
ATOM 2344 C CA . GLN A 1 289 ? 4.387 -54.981 -2.690 1.00 29.88 289 GLN A CA 1
ATOM 2345 C C . GLN A 1 289 ? 4.051 -56.132 -3.668 1.00 29.88 289 GLN A C 1
ATOM 2347 O O . GLN A 1 289 ? 4.607 -57.217 -3.538 1.00 29.88 289 GLN A O 1
ATOM 2352 N N . GLY A 1 290 ? 3.321 -55.777 -4.744 1.00 27.44 290 GLY A N 1
ATOM 2353 C CA . GLY A 1 290 ? 3.473 -56.231 -6.151 1.00 27.44 290 GLY A CA 1
ATOM 2354 C C . GLY A 1 290 ? 2.891 -57.600 -6.570 1.00 27.44 290 GLY A C 1
ATOM 2355 O O . GLY A 1 290 ? 2.617 -58.415 -5.697 1.00 27.44 290 GLY A O 1
ATOM 2356 N N . PRO A 1 291 ? 2.749 -57.912 -7.890 1.00 37.53 291 PRO A N 1
ATOM 2357 C CA . PRO A 1 291 ? 3.090 -57.129 -9.094 1.00 37.53 291 PRO A CA 1
ATOM 2358 C C . PRO A 1 291 ? 1.974 -57.034 -10.182 1.00 37.53 291 PRO A C 1
ATOM 2360 O O . PRO A 1 291 ? 0.893 -57.606 -10.071 1.00 37.53 291 PRO A O 1
ATOM 2363 N N . GLN A 1 292 ? 2.277 -56.295 -11.261 1.00 34.59 292 GLN A N 1
ATOM 2364 C CA . GLN A 1 292 ? 1.553 -56.234 -12.545 1.00 34.59 292 GLN A CA 1
ATOM 2365 C C . GLN A 1 292 ? 1.379 -57.609 -13.218 1.00 34.59 292 GLN A C 1
ATOM 2367 O O . GLN A 1 292 ? 2.327 -58.389 -13.228 1.00 34.59 292 GLN A O 1
ATOM 2372 N N . GLN A 1 293 ? 0.276 -57.806 -13.958 1.00 31.70 293 GLN A N 1
ATOM 2373 C CA . GLN A 1 293 ? 0.331 -58.354 -15.323 1.00 31.70 293 GLN A CA 1
ATOM 2374 C C . GLN A 1 293 ? -0.926 -58.038 -16.158 1.00 31.70 293 GLN A C 1
ATOM 2376 O O . GLN A 1 293 ? -2.050 -58.015 -15.665 1.00 31.70 293 GLN A O 1
ATOM 2381 N N . GLN A 1 294 ? -0.676 -57.762 -17.440 1.00 32.06 294 GLN A N 1
ATOM 2382 C CA . GLN A 1 294 ? -1.632 -57.549 -18.524 1.00 32.06 294 GLN A CA 1
ATOM 2383 C C . GLN A 1 294 ? -2.125 -58.873 -19.132 1.00 32.06 294 GLN A C 1
ATOM 2385 O O . GLN A 1 294 ? -1.433 -59.885 -19.085 1.00 32.06 294 GLN A O 1
ATOM 2390 N N . SER A 1 295 ? -3.207 -58.725 -19.905 1.00 30.97 295 SER A N 1
ATOM 2391 C CA . SER A 1 295 ? -3.565 -59.420 -21.155 1.00 30.97 295 SER A CA 1
ATOM 2392 C C . SER A 1 295 ? -4.580 -60.569 -21.092 1.00 30.97 295 SER A C 1
ATOM 2394 O O . SER A 1 295 ? -4.473 -61.506 -20.313 1.00 30.97 295 SER A O 1
ATOM 2396 N N . GLY A 1 296 ? -5.574 -60.456 -21.980 1.00 29.05 296 GLY A N 1
ATOM 2397 C CA . GLY A 1 296 ? -6.616 -61.440 -22.263 1.00 29.05 296 GLY A CA 1
ATOM 2398 C C . GLY A 1 296 ? -7.627 -60.872 -23.263 1.00 29.05 296 GLY A C 1
ATOM 2399 O O . GLY A 1 296 ? -8.575 -60.198 -22.879 1.00 29.05 296 GLY A O 1
ATOM 2400 N N . GLN A 1 297 ? -7.359 -61.079 -24.553 1.00 31.39 297 GLN A N 1
ATOM 2401 C CA . GLN A 1 297 ? -8.219 -60.740 -25.689 1.00 31.39 297 GLN A CA 1
ATOM 2402 C C . GLN A 1 297 ? -9.403 -61.718 -25.856 1.00 31.39 297 GLN A C 1
ATOM 2404 O O . GLN A 1 297 ? -9.288 -62.892 -25.525 1.00 31.39 297 GLN A O 1
ATOM 2409 N N . GLN A 1 298 ? -10.424 -61.211 -26.564 1.00 29.84 298 GLN A N 1
ATOM 2410 C CA . GLN A 1 298 ? -11.313 -61.871 -27.543 1.00 29.84 298 GLN A CA 1
ATOM 2411 C C . GLN A 1 298 ? -12.623 -62.579 -27.131 1.00 29.84 298 GLN A C 1
ATOM 2413 O O . GLN A 1 298 ? -12.664 -63.468 -26.290 1.00 29.84 298 GLN A O 1
ATOM 2418 N N . GLY A 1 299 ? -13.658 -62.232 -27.919 1.00 26.81 299 GLY A N 1
ATOM 2419 C CA . GLY A 1 299 ? -14.925 -62.943 -28.164 1.00 26.81 299 GLY A CA 1
ATOM 2420 C C . GLY A 1 299 ? -16.151 -62.065 -27.861 1.00 26.81 299 GLY A C 1
ATOM 2421 O O . GLY A 1 299 ? -16.207 -61.481 -26.791 1.00 26.81 299 GLY A O 1
ATOM 2422 N N . SER A 1 300 ? -17.178 -61.864 -28.693 1.00 30.41 300 SER A N 1
ATOM 2423 C CA . SER A 1 300 ? -17.547 -62.358 -30.027 1.00 30.41 300 SER A CA 1
ATOM 2424 C C . SER A 1 300 ? -18.662 -61.452 -30.583 1.00 30.41 300 SER A C 1
ATOM 2426 O O . SER A 1 300 ? -19.370 -60.790 -29.830 1.00 30.41 300 SER A O 1
ATOM 2428 N N . GLN A 1 301 ? -18.817 -61.454 -31.906 1.00 31.00 301 GLN A N 1
ATOM 2429 C CA . GLN A 1 301 ? -19.832 -60.747 -32.696 1.00 31.00 301 GLN A CA 1
ATOM 2430 C C . GLN A 1 301 ? -21.290 -61.049 -32.302 1.00 31.00 301 GLN A C 1
ATOM 2432 O O . GLN A 1 301 ? -21.629 -62.201 -32.050 1.00 31.00 301 GLN A O 1
ATOM 2437 N N . GLN A 1 302 ? -22.171 -60.054 -32.477 1.00 33.00 302 GLN A N 1
ATOM 2438 C CA . GLN A 1 302 ? -23.487 -60.253 -33.099 1.00 33.00 302 GLN A CA 1
ATOM 2439 C C . GLN A 1 302 ? -23.924 -58.997 -33.881 1.00 33.00 302 GLN A C 1
ATOM 2441 O O . GLN A 1 302 ? -23.918 -57.883 -33.362 1.00 33.00 302 GLN A O 1
ATOM 2446 N N . GLN A 1 303 ? -24.256 -59.205 -35.159 1.00 33.88 303 GLN A N 1
ATOM 2447 C CA . GLN A 1 303 ? -24.878 -58.256 -36.088 1.00 33.88 303 GLN A CA 1
ATOM 2448 C C . GLN A 1 303 ? -26.408 -58.371 -36.041 1.00 33.88 303 GLN A C 1
ATOM 2450 O O . GLN A 1 303 ? -26.913 -59.488 -36.029 1.00 33.88 303 GLN A O 1
ATOM 2455 N N . SER A 1 304 ? -27.108 -57.237 -36.180 1.00 32.66 304 SER A N 1
ATOM 2456 C CA . SER A 1 304 ? -28.416 -57.057 -36.860 1.00 32.66 304 SER A CA 1
ATOM 2457 C C . SER A 1 304 ? -28.891 -55.610 -36.616 1.00 32.66 304 SER A C 1
ATOM 2459 O O . SER A 1 304 ? -28.819 -55.172 -35.477 1.00 32.66 304 SER A O 1
ATOM 2461 N N . GLY A 1 305 ? -29.377 -54.779 -37.545 1.00 28.78 305 GLY A N 1
ATOM 2462 C CA . GLY A 1 305 ? -29.636 -54.881 -38.979 1.00 28.78 305 GLY A CA 1
ATOM 2463 C C . GLY A 1 305 ? -30.233 -53.554 -39.515 1.00 28.78 305 GLY A C 1
ATOM 2464 O O . GLY A 1 305 ? -30.895 -52.832 -38.784 1.00 28.78 305 GLY A O 1
ATOM 2465 N N . GLN A 1 306 ? -29.900 -53.257 -40.777 1.00 31.00 306 GLN A N 1
ATOM 2466 C CA . GLN A 1 306 ? -30.639 -52.607 -41.886 1.00 31.00 306 GLN A CA 1
ATOM 2467 C C . GLN A 1 306 ? -31.591 -51.381 -41.740 1.00 31.00 306 GLN A C 1
ATOM 2469 O O . GLN A 1 306 ? -32.591 -51.439 -41.042 1.00 31.00 306 GLN A O 1
ATOM 2474 N N . GLN A 1 307 ? -31.327 -50.403 -42.644 1.00 31.61 307 GLN A N 1
ATOM 2475 C CA . GLN A 1 307 ? -32.233 -49.615 -43.538 1.00 31.61 307 GLN A CA 1
ATOM 2476 C C . GLN A 1 307 ? -33.277 -48.644 -42.921 1.00 31.61 307 GLN A C 1
ATOM 2478 O O . GLN A 1 307 ? -33.920 -48.969 -41.943 1.00 31.61 307 GLN A O 1
ATOM 2483 N N . GLY A 1 308 ? -33.580 -47.444 -43.451 1.00 27.25 308 GLY A N 1
ATOM 2484 C CA . GLY A 1 308 ? -33.156 -46.703 -44.651 1.00 27.25 308 GLY A CA 1
ATOM 2485 C C . GLY A 1 308 ? -34.000 -45.414 -44.893 1.00 27.25 308 GLY A C 1
ATOM 2486 O O . GLY A 1 308 ? -35.066 -45.256 -44.312 1.00 27.25 308 GLY A O 1
ATOM 2487 N N . SER A 1 309 ? -33.503 -44.549 -45.800 1.00 29.59 309 SER A N 1
ATOM 2488 C CA . SER A 1 309 ? -34.184 -43.642 -46.781 1.00 29.59 309 SER A CA 1
ATOM 2489 C C . SER A 1 309 ? -35.056 -42.398 -46.420 1.00 29.59 309 SER A C 1
ATOM 2491 O O . SER A 1 309 ? -36.161 -42.516 -45.917 1.00 29.59 309 SER A O 1
ATOM 2493 N N . GLN A 1 310 ? -34.547 -41.223 -46.861 1.00 31.59 310 GLN A N 1
ATOM 2494 C CA . GLN A 1 310 ? -35.101 -40.112 -47.704 1.00 31.59 310 GLN A CA 1
ATOM 2495 C C . GLN A 1 310 ? -36.561 -39.574 -47.617 1.00 31.59 310 GLN A C 1
ATOM 2497 O O . GLN A 1 310 ? -37.496 -40.333 -47.822 1.00 31.59 310 GLN A O 1
ATOM 2502 N N . GLN A 1 311 ? -36.711 -38.224 -47.564 1.00 33.34 311 GLN A N 1
ATOM 2503 C CA . GLN A 1 311 ? -37.333 -37.260 -48.547 1.00 33.34 311 GLN A CA 1
ATOM 2504 C C . GLN A 1 311 ? -37.724 -35.910 -47.856 1.00 33.34 311 GLN A C 1
ATOM 2506 O O . GLN A 1 311 ? -38.170 -35.940 -46.716 1.00 33.34 311 GLN A O 1
ATOM 2511 N N . GLN A 1 312 ? -37.303 -34.711 -48.334 1.00 31.92 312 GLN A N 1
ATOM 2512 C CA . GLN A 1 312 ? -38.015 -33.684 -49.174 1.00 31.92 312 GLN A CA 1
ATOM 2513 C C . GLN A 1 312 ? -39.482 -33.404 -48.755 1.00 31.92 312 GLN A C 1
ATOM 2515 O O . GLN A 1 312 ? -40.183 -34.359 -48.475 1.00 31.92 312 GLN A O 1
ATOM 2520 N N . SER A 1 313 ? -40.082 -32.199 -48.673 1.00 33.25 313 SER A N 1
ATOM 2521 C CA . SER A 1 313 ? -40.001 -30.844 -49.293 1.00 33.25 313 SER A CA 1
ATOM 2522 C C . SER A 1 313 ? -40.887 -29.881 -48.426 1.00 33.25 313 SER A C 1
ATOM 2524 O O . SER A 1 313 ? -41.717 -30.365 -47.669 1.00 33.25 313 SER A O 1
ATOM 2526 N N . GLY A 1 314 ? -40.691 -28.556 -48.289 1.00 31.52 314 GLY A N 1
ATOM 2527 C CA . GLY A 1 314 ? -41.037 -27.452 -49.210 1.00 31.52 314 GLY A CA 1
ATOM 2528 C C . GLY A 1 314 ? -42.494 -26.928 -49.073 1.00 31.52 314 GLY A C 1
ATO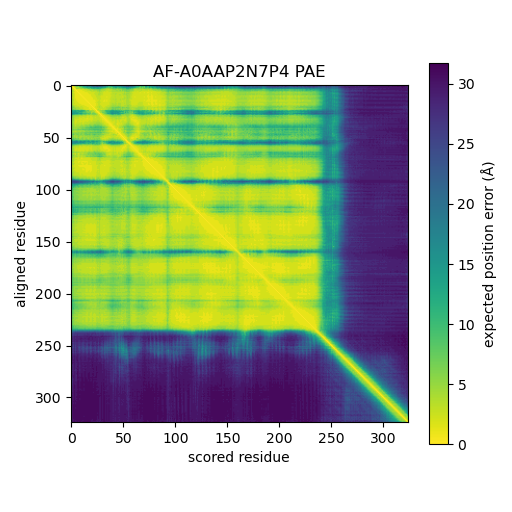M 2529 O O . GLY A 1 314 ? -43.391 -27.642 -49.491 1.00 31.52 314 GLY A O 1
ATOM 2530 N N . GLN A 1 315 ? -42.718 -25.692 -48.569 1.00 36.94 315 GLN A N 1
ATOM 2531 C CA . GLN A 1 315 ? -43.896 -24.792 -48.791 1.00 36.94 315 GLN A CA 1
ATOM 2532 C C . GLN A 1 315 ? -43.612 -23.405 -48.139 1.00 36.94 315 GLN A C 1
ATOM 2534 O O . GLN A 1 315 ? -43.372 -23.342 -46.940 1.00 36.94 315 GLN A O 1
ATOM 2539 N N . GLN A 1 316 ? -43.251 -22.347 -48.887 1.00 36.22 316 GLN A N 1
ATOM 2540 C CA . GLN A 1 316 ? -44.068 -21.251 -49.474 1.00 36.22 316 GLN A CA 1
ATOM 2541 C C . GLN A 1 316 ? -44.987 -20.461 -48.510 1.00 36.22 316 GLN A C 1
ATOM 2543 O O . GLN A 1 316 ? -45.909 -21.016 -47.926 1.00 36.22 316 GLN A O 1
ATOM 2548 N N . GLY A 1 317 ? -44.746 -19.141 -48.408 1.00 34.53 317 GLY A N 1
ATOM 2549 C CA . GLY A 1 317 ? -45.631 -18.142 -47.778 1.00 34.53 317 GLY A CA 1
ATOM 2550 C C . GLY A 1 317 ? -46.559 -17.434 -48.780 1.00 34.53 317 GLY A C 1
ATOM 2551 O O . GLY A 1 317 ? -46.638 -17.854 -49.934 1.00 34.53 317 GLY A O 1
ATOM 2552 N N . PRO A 1 318 ? -47.222 -16.334 -48.368 1.00 48.22 318 PRO A N 1
ATOM 2553 C CA . PRO A 1 318 ? -47.182 -15.113 -49.190 1.00 48.22 318 PRO A CA 1
ATOM 2554 C C . PRO A 1 318 ? -47.070 -13.774 -48.413 1.00 48.22 318 PRO A C 1
ATOM 2556 O O . PRO A 1 318 ? -47.310 -13.692 -47.212 1.00 48.22 318 PRO A O 1
ATOM 2559 N N . GLN A 1 319 ? -46.677 -12.743 -49.181 1.00 37.66 319 GLN A N 1
ATOM 2560 C CA . GLN A 1 319 ? -46.607 -11.284 -48.928 1.00 37.66 319 GLN A CA 1
ATOM 2561 C C . GLN A 1 319 ? -47.985 -10.676 -48.551 1.00 37.66 319 GLN A C 1
ATOM 2563 O O . GLN A 1 319 ? -48.987 -11.361 -48.704 1.00 37.66 319 GLN A O 1
ATOM 2568 N N . GLN A 1 320 ? -48.198 -9.434 -48.082 1.00 41.38 320 GLN A N 1
ATOM 2569 C CA . GLN A 1 320 ? -47.775 -8.053 -48.440 1.00 41.38 320 GLN A CA 1
ATOM 2570 C C . GLN A 1 320 ? -48.354 -7.145 -47.294 1.00 41.38 320 GLN A C 1
ATOM 2572 O O . GLN A 1 320 ? -49.191 -7.627 -46.539 1.00 41.38 320 GLN A O 1
ATOM 2577 N N . GLN A 1 321 ? -48.022 -5.876 -47.020 1.00 38.41 321 GLN A N 1
ATOM 2578 C CA . GLN A 1 321 ? -48.045 -4.700 -47.893 1.00 38.41 321 GLN A CA 1
ATOM 2579 C C . GLN A 1 321 ? -47.549 -3.464 -47.103 1.00 38.41 321 GLN A C 1
ATOM 2581 O O . GLN A 1 321 ? -47.903 -3.276 -45.940 1.00 38.41 321 GLN A O 1
ATOM 2586 N N . SER A 1 322 ? -46.766 -2.611 -47.756 1.00 39.59 322 SER A N 1
ATOM 2587 C CA . SER A 1 322 ? -46.485 -1.223 -47.379 1.00 39.59 322 SER A CA 1
ATOM 2588 C C . SER A 1 322 ? -47.412 -0.282 -48.159 1.00 39.59 322 SER A C 1
ATOM 2590 O O . SER A 1 322 ? -47.725 -0.550 -49.319 1.00 39.59 322 SER A O 1
ATOM 2592 N N . GLY A 1 323 ? -47.826 0.827 -47.536 1.00 40.66 323 GLY A N 1
ATOM 2593 C CA . GLY A 1 323 ? -48.586 1.886 -48.201 1.00 40.66 323 GLY A CA 1
ATOM 2594 C C . GLY A 1 323 ? -48.976 3.047 -47.283 1.00 40.66 323 GLY A C 1
ATOM 2595 O O . GLY A 1 323 ? -50.109 3.079 -46.818 1.00 40.66 323 GLY A O 1
ATOM 2596 N N . GLN A 1 324 ? -48.039 3.963 -47.017 1.00 38.03 324 GLN A N 1
ATOM 2597 C CA . GLN A 1 324 ? -48.090 5.413 -47.303 1.00 38.03 324 GLN A CA 1
ATOM 2598 C C . GLN A 1 324 ? -46.908 6.128 -46.648 1.00 38.03 324 GLN A C 1
ATOM 2600 O O . GLN A 1 324 ? -46.613 5.824 -45.471 1.00 38.03 324 GLN A O 1
#